Protein AF-A0A668TZB9-F1 (afdb_monomer)

Secondary structure (DSSP, 8-state):
-----------------SS-GGG----------------------------------PPPPPPP--------TTSTT-TTS-HHHHHHHHHHHHHHHHHHHHHHHHHHHHHHHHHHHHHHHHHHHHHHHHHHHHHHHHHIIIIIHHHHHHHHHHHHH-HHHHHHHHHHHHHHHHHHHH----TTS--TTT--HHHHHHHHHHHHHHHHHHHHHHHHHHHHHHT-

Sequence (224 aa):
MSHMKKKGPSGLITVHSPFPVRLLKSEECITDVKHTTESKKSRRSSSQQHERTGSTCRSVTPEKRNEVSYVPEWATKRDWLSYTSLRQLQAKVKAEKQQVKEILQSLQETENGFKELEFFLSQRDVTELRRRELLHKHWTEHVWFPIQQRVKAHVSSCPEAKRRHSLYNHYLHVCNSKGNVFLETYDPQEYDPLLLNIKMQQGINSTRQKLNGELKVIDLWVSL

Structure (mmCIF, N/CA/C/O backbone):
data_AF-A0A668TZB9-F1
#
_entry.id   AF-A0A668TZB9-F1
#
loop_
_atom_site.group_PDB
_atom_site.id
_atom_site.type_symbol
_atom_site.label_atom_id
_atom_site.label_alt_id
_atom_site.label_comp_id
_atom_site.label_asym_id
_atom_site.label_entity_id
_atom_site.label_seq_id
_atom_site.pdbx_PDB_ins_code
_atom_site.Cartn_x
_atom_site.Cartn_y
_atom_site.Cartn_z
_atom_site.occupancy
_atom_site.B_iso_or_equiv
_atom_site.auth_seq_id
_atom_site.auth_comp_id
_atom_site.auth_asym_id
_atom_site.auth_atom_id
_atom_site.pdbx_PDB_model_num
ATOM 1 N N . MET A 1 1 ? 37.184 -50.828 -12.307 1.00 36.31 1 MET A N 1
ATOM 2 C CA . MET A 1 1 ? 36.410 -49.850 -13.104 1.00 36.31 1 MET A CA 1
ATOM 3 C C . MET A 1 1 ? 35.430 -49.136 -12.181 1.00 36.31 1 MET A C 1
ATOM 5 O O . MET A 1 1 ? 34.443 -49.730 -11.771 1.00 36.31 1 MET A O 1
ATOM 9 N N . SER A 1 2 ? 35.768 -47.912 -11.769 1.00 41.75 2 SER A N 1
ATOM 10 C CA . SER A 1 2 ? 34.996 -47.105 -10.813 1.00 41.75 2 SER A CA 1
ATOM 11 C C . SER A 1 2 ? 34.034 -46.189 -11.572 1.00 41.75 2 SER A C 1
ATOM 13 O O . SER A 1 2 ? 34.456 -45.387 -12.403 1.00 41.75 2 SER A O 1
ATOM 15 N N . HIS A 1 3 ? 32.737 -46.346 -11.329 1.00 40.81 3 HIS A N 1
ATOM 16 C CA . HIS A 1 3 ? 31.670 -45.557 -11.937 1.00 40.81 3 HIS A CA 1
ATOM 17 C C . HIS A 1 3 ? 31.432 -44.293 -11.103 1.00 40.81 3 HIS A C 1
ATOM 19 O O . HIS A 1 3 ? 30.744 -44.313 -10.084 1.00 40.81 3 HIS A O 1
ATOM 25 N N . MET A 1 4 ? 31.996 -43.167 -11.544 1.00 45.34 4 MET A N 1
ATOM 26 C CA . MET A 1 4 ? 31.712 -41.864 -10.943 1.00 45.34 4 MET A CA 1
ATOM 27 C C . MET A 1 4 ? 30.366 -41.332 -11.444 1.00 45.34 4 MET A C 1
ATOM 29 O O . MET A 1 4 ? 30.221 -40.906 -12.590 1.00 45.34 4 MET A O 1
ATOM 33 N N . LYS A 1 5 ? 29.364 -41.353 -10.564 1.00 53.97 5 LYS A N 1
ATOM 34 C CA . LYS A 1 5 ? 28.032 -40.789 -10.799 1.00 53.97 5 LYS A CA 1
ATOM 35 C C . LYS A 1 5 ? 28.120 -39.258 -10.718 1.00 53.97 5 LYS A C 1
ATOM 37 O O . LYS A 1 5 ? 28.211 -38.697 -9.628 1.00 53.97 5 LYS A O 1
ATOM 42 N N . LYS A 1 6 ? 28.130 -38.578 -11.869 1.00 54.41 6 LYS A N 1
ATOM 43 C CA . LYS A 1 6 ? 28.114 -37.107 -11.947 1.00 54.41 6 LYS A CA 1
ATOM 44 C C . LYS A 1 6 ? 26.775 -36.586 -11.411 1.00 54.41 6 LYS A C 1
ATOM 46 O O . LYS A 1 6 ? 25.732 -36.853 -12.002 1.00 54.41 6 LYS A O 1
ATOM 51 N N . LYS A 1 7 ? 26.795 -35.860 -10.290 1.00 58.59 7 LYS A N 1
ATOM 52 C CA . LYS A 1 7 ? 25.641 -35.080 -9.821 1.00 58.59 7 LYS A CA 1
ATOM 53 C C . LYS A 1 7 ? 25.587 -33.783 -10.629 1.00 58.59 7 LYS A C 1
ATOM 55 O O . LYS A 1 7 ? 26.571 -33.049 -10.663 1.00 58.59 7 LYS A O 1
ATOM 60 N N . GLY A 1 8 ? 24.469 -33.541 -11.312 1.00 60.91 8 GLY A N 1
ATOM 61 C CA . GLY A 1 8 ? 24.209 -32.272 -11.992 1.00 60.91 8 GLY A CA 1
ATOM 62 C C . GLY A 1 8 ? 24.071 -31.116 -10.991 1.00 60.91 8 GLY A C 1
ATOM 63 O O . GLY A 1 8 ? 23.812 -31.366 -9.809 1.00 60.91 8 GLY A O 1
ATOM 64 N N . PRO A 1 9 ? 24.246 -29.859 -11.430 1.00 53.56 9 PRO A N 1
ATOM 65 C CA . PRO A 1 9 ? 24.095 -28.704 -10.560 1.00 53.56 9 PRO A CA 1
ATOM 66 C C . PRO A 1 9 ? 22.619 -28.549 -10.176 1.00 53.56 9 PRO A C 1
ATOM 68 O O . PRO A 1 9 ? 21.787 -28.157 -10.991 1.00 53.56 9 PRO A O 1
ATOM 71 N N . SER A 1 10 ? 22.278 -28.871 -8.928 1.00 57.81 10 SER A N 1
ATOM 72 C CA . SER A 1 10 ? 20.987 -28.503 -8.352 1.00 57.81 10 SER A CA 1
ATOM 73 C C . SER A 1 10 ? 20.993 -26.995 -8.108 1.00 57.81 10 SER A C 1
ATOM 75 O O . SER A 1 10 ? 21.564 -26.525 -7.123 1.00 57.81 10 SER A O 1
ATOM 77 N N . GLY A 1 11 ? 20.409 -26.232 -9.031 1.00 50.91 11 GLY A N 1
ATOM 78 C CA . GLY A 1 11 ? 20.191 -24.798 -8.869 1.00 50.91 11 GLY A CA 1
ATOM 79 C C . GLY A 1 11 ? 19.178 -24.543 -7.757 1.00 50.91 11 GLY A C 1
ATOM 80 O O . GLY A 1 11 ? 17.978 -24.512 -8.008 1.00 50.91 11 GLY A O 1
ATOM 81 N N . LEU A 1 12 ? 19.659 -24.400 -6.523 1.00 57.06 12 LEU A N 1
ATOM 82 C CA . LEU A 1 12 ? 18.848 -23.974 -5.391 1.00 57.06 12 LEU A CA 1
ATOM 83 C C . LEU A 1 12 ? 18.947 -22.447 -5.294 1.00 57.06 12 LEU A C 1
ATOM 85 O O . LEU A 1 12 ? 20.000 -21.909 -4.960 1.00 57.06 12 LEU A O 1
ATOM 89 N N . ILE A 1 13 ? 17.864 -21.747 -5.629 1.00 60.00 13 ILE A N 1
ATOM 90 C CA . ILE A 1 13 ? 17.772 -20.295 -5.455 1.00 60.00 13 ILE A CA 1
ATOM 91 C C . ILE A 1 13 ? 17.315 -20.037 -4.021 1.00 60.00 13 ILE A C 1
ATOM 93 O O . ILE A 1 13 ? 16.160 -20.281 -3.674 1.00 60.00 13 ILE A O 1
ATOM 97 N N . THR A 1 14 ? 18.222 -19.556 -3.177 1.00 62.06 14 THR A N 1
ATOM 98 C CA . THR A 1 14 ? 17.910 -19.181 -1.795 1.00 62.06 14 THR A CA 1
ATOM 99 C C . THR A 1 14 ? 17.487 -17.715 -1.755 1.00 62.06 14 THR A C 1
ATOM 101 O O . THR A 1 14 ? 18.301 -16.819 -1.968 1.00 62.06 14 THR A O 1
ATOM 104 N N . VAL A 1 15 ? 16.208 -17.454 -1.479 1.00 64.88 15 VAL A N 1
ATOM 105 C CA . VAL A 1 15 ? 15.708 -16.100 -1.206 1.00 64.88 15 VAL A CA 1
ATOM 106 C C . VAL A 1 15 ? 15.941 -15.802 0.272 1.00 64.88 15 VAL A C 1
ATOM 108 O O . VAL A 1 15 ? 15.396 -16.486 1.140 1.00 64.88 15 VAL A O 1
ATOM 111 N N . HIS A 1 16 ? 16.752 -14.789 0.574 1.00 47.59 16 HIS A N 1
ATOM 112 C CA . HIS A 1 16 ? 16.898 -14.290 1.940 1.00 47.59 16 HIS A CA 1
ATOM 113 C C . HIS A 1 16 ? 15.594 -13.606 2.370 1.00 47.59 16 HIS A C 1
ATOM 115 O O . HIS A 1 16 ? 15.346 -12.448 2.043 1.00 47.59 16 HIS A O 1
ATOM 121 N N . SER A 1 17 ? 14.750 -14.338 3.097 1.00 66.56 17 SER A N 1
ATOM 122 C CA . SER A 1 17 ? 13.629 -13.763 3.840 1.00 66.56 17 SER A CA 1
ATOM 123 C C . SER A 1 17 ? 14.098 -13.430 5.262 1.00 66.56 17 SER A C 1
ATOM 125 O O . SER A 1 17 ? 14.636 -14.317 5.929 1.00 66.56 17 SER A O 1
ATOM 127 N N . PRO A 1 18 ? 13.900 -12.197 5.764 1.00 64.12 18 PRO A N 1
ATOM 128 C CA . PRO A 1 18 ? 14.266 -11.825 7.132 1.00 64.12 18 PRO A CA 1
ATOM 129 C C . PRO A 1 18 ? 13.352 -12.448 8.205 1.00 64.12 18 PRO A C 1
ATOM 131 O O . PRO A 1 18 ? 13.569 -12.212 9.390 1.00 64.12 18 PRO A O 1
ATOM 134 N N . PHE A 1 19 ? 12.354 -13.255 7.820 1.00 51.59 19 PHE A N 1
ATOM 135 C CA . PHE A 1 19 ? 11.425 -13.905 8.745 1.00 51.59 19 PHE A CA 1
ATOM 136 C C . PHE A 1 19 ? 11.498 -15.438 8.658 1.00 51.59 19 PHE A C 1
ATOM 138 O O . PHE A 1 19 ? 11.397 -15.999 7.561 1.00 51.59 19 PHE A O 1
ATOM 145 N N . PRO A 1 20 ? 11.629 -16.152 9.793 1.00 58.47 20 PRO A N 1
ATOM 146 C CA . PRO A 1 20 ? 11.610 -17.608 9.803 1.00 58.47 20 PRO A CA 1
ATOM 147 C C . PRO A 1 20 ? 10.214 -18.135 9.429 1.00 58.47 20 PRO A C 1
ATOM 149 O O . PRO A 1 20 ? 9.259 -18.020 10.192 1.00 58.47 20 PRO A O 1
ATOM 152 N N . VAL A 1 21 ? 10.125 -18.798 8.270 1.00 56.94 21 VAL A N 1
ATOM 153 C CA . VAL A 1 21 ? 8.907 -19.414 7.683 1.00 56.94 21 VAL A CA 1
ATOM 154 C C . VAL A 1 21 ? 8.232 -20.441 8.614 1.00 56.94 21 VAL A C 1
ATOM 156 O O . VAL A 1 21 ? 7.076 -20.800 8.428 1.00 56.94 21 VAL A O 1
ATOM 159 N N . ARG A 1 22 ? 8.913 -20.874 9.683 1.00 54.50 22 ARG A N 1
ATOM 160 C CA . ARG A 1 22 ? 8.395 -21.821 10.687 1.00 54.50 22 ARG A CA 1
ATOM 161 C C . ARG A 1 22 ? 7.247 -21.266 11.541 1.00 54.50 22 ARG A C 1
ATOM 163 O O . ARG A 1 22 ? 6.610 -22.044 12.243 1.00 54.50 22 ARG A O 1
ATOM 170 N N . LEU A 1 23 ? 6.998 -19.955 11.491 1.00 50.81 23 LEU A N 1
ATOM 171 C CA . LEU A 1 23 ? 5.884 -19.302 12.188 1.00 50.81 23 LEU A CA 1
ATOM 172 C C . LEU A 1 23 ? 4.593 -19.248 11.356 1.00 50.81 23 LEU A C 1
ATOM 174 O O . LEU A 1 23 ? 3.541 -18.923 11.893 1.00 50.81 23 LEU A O 1
ATOM 178 N N . LEU A 1 24 ? 4.646 -19.612 10.072 1.00 52.00 24 LEU A N 1
ATOM 179 C CA . LEU A 1 24 ? 3.471 -19.745 9.212 1.00 52.00 24 LEU A CA 1
ATOM 180 C C . LEU A 1 24 ? 2.969 -21.194 9.249 1.00 52.00 24 LEU A C 1
ATOM 182 O O . LEU A 1 24 ? 3.005 -21.907 8.250 1.00 52.00 24 LEU A O 1
ATOM 186 N N . LYS A 1 25 ? 2.539 -21.657 10.424 1.00 42.91 25 LYS A N 1
ATOM 187 C CA . LYS A 1 25 ? 1.634 -22.807 10.494 1.00 42.91 25 LYS A CA 1
ATOM 188 C C . LYS A 1 25 ? 0.217 -22.258 10.402 1.00 42.91 25 LYS A C 1
ATOM 190 O O . LYS A 1 25 ? -0.291 -21.705 11.369 1.00 42.91 25 LYS A O 1
ATOM 195 N N . SER A 1 26 ? -0.382 -22.360 9.223 1.00 48.59 26 SER A N 1
ATOM 196 C CA . SER A 1 26 ? -1.820 -22.187 9.047 1.00 48.59 26 SER A CA 1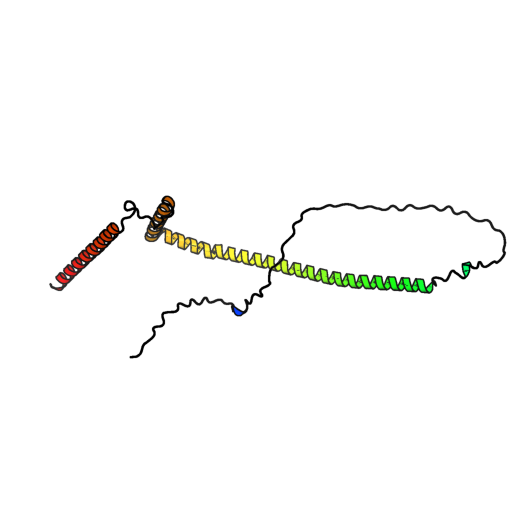
ATOM 197 C C . SER A 1 26 ? -2.536 -23.376 9.681 1.00 48.59 26 SER A C 1
ATOM 199 O O . SER A 1 26 ? -2.332 -24.516 9.265 1.00 48.59 26 SER A O 1
ATOM 201 N N . GLU A 1 27 ? -3.354 -23.100 10.688 1.00 39.62 27 GLU A N 1
ATOM 202 C CA . GLU A 1 27 ? -4.419 -23.988 11.139 1.00 39.62 27 GLU A CA 1
ATOM 203 C C . GLU A 1 27 ? -5.490 -24.017 10.039 1.00 39.62 27 GLU A C 1
ATOM 205 O O . GLU A 1 27 ? -6.077 -22.991 9.692 1.00 39.62 27 GLU A O 1
ATOM 210 N N . GLU A 1 28 ? -5.682 -25.185 9.427 1.00 42.31 28 GLU A N 1
ATOM 211 C CA . GLU A 1 28 ? -6.814 -25.461 8.547 1.00 42.31 28 GLU A CA 1
ATOM 212 C C . GLU A 1 28 ? -8.102 -25.398 9.375 1.00 42.31 28 GLU A C 1
ATOM 214 O O . GLU A 1 28 ? -8.358 -26.269 10.203 1.00 42.31 28 GLU A O 1
ATOM 219 N N . CYS A 1 29 ? -8.929 -24.377 9.143 1.00 32.16 29 CYS A N 1
ATOM 220 C CA . CYS A 1 29 ? -10.325 -24.406 9.560 1.00 32.16 29 CYS A CA 1
ATOM 221 C C . CYS A 1 29 ? -11.188 -24.746 8.344 1.00 32.16 29 CYS A C 1
ATOM 223 O O . CYS A 1 29 ? -11.228 -24.014 7.354 1.00 32.16 29 CYS A O 1
ATOM 225 N N . ILE A 1 30 ? -11.839 -25.900 8.442 1.00 36.09 30 ILE A N 1
ATOM 226 C CA . ILE A 1 30 ? -12.797 -26.460 7.496 1.00 36.09 30 ILE A CA 1
ATOM 227 C C . ILE A 1 30 ? -13.951 -25.469 7.284 1.00 36.09 30 ILE A C 1
ATOM 229 O O . ILE A 1 30 ? -14.620 -25.072 8.236 1.00 36.09 30 ILE A O 1
ATOM 233 N N . THR A 1 31 ? -14.218 -25.095 6.032 1.00 41.91 31 THR A N 1
ATOM 234 C CA . THR A 1 31 ? -15.473 -24.442 5.647 1.00 41.91 31 THR A CA 1
ATOM 235 C C . THR A 1 31 ? -16.508 -25.492 5.285 1.00 41.91 31 THR A C 1
ATOM 237 O O . THR A 1 31 ? -16.316 -26.209 4.308 1.00 41.91 31 THR A O 1
ATOM 240 N N . ASP A 1 32 ? -17.635 -25.501 5.988 1.00 35.03 32 ASP A N 1
ATOM 241 C CA . ASP A 1 32 ? -18.904 -25.879 5.379 1.00 35.03 32 ASP A CA 1
ATOM 242 C C . ASP A 1 32 ? -20.079 -25.233 6.117 1.00 35.03 32 ASP A C 1
ATOM 244 O O . ASP A 1 32 ? -20.171 -25.294 7.340 1.00 35.03 32 ASP A O 1
ATOM 248 N N . VAL A 1 33 ? -20.946 -24.594 5.328 1.00 35.66 33 VAL A N 1
ATOM 249 C CA . VAL A 1 33 ? -22.417 -24.519 5.421 1.00 35.66 33 VAL A CA 1
ATOM 250 C C . VAL A 1 33 ? -22.899 -23.225 4.754 1.00 35.66 33 VAL A C 1
ATOM 252 O O . VAL A 1 33 ? -22.604 -22.102 5.161 1.00 35.66 33 VAL A O 1
ATOM 255 N N . LYS A 1 34 ? -23.654 -23.430 3.672 1.00 38.62 34 LYS A N 1
ATOM 256 C CA . LYS A 1 34 ? -24.375 -22.433 2.879 1.00 38.62 34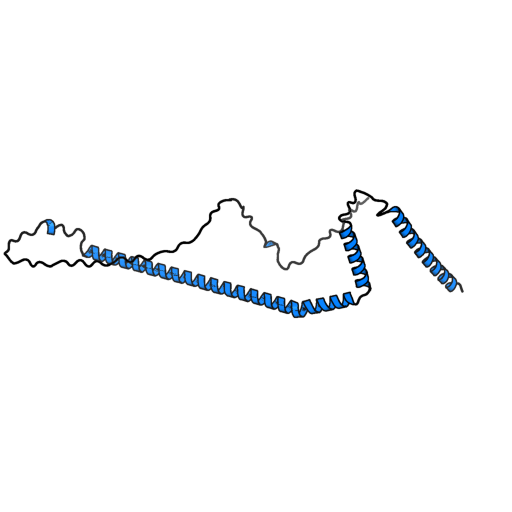 LYS A CA 1
ATOM 257 C C . LYS A 1 34 ? -25.760 -22.113 3.466 1.00 38.62 34 LYS A C 1
ATOM 259 O O . LYS A 1 34 ? -26.370 -22.955 4.116 1.00 38.62 34 LYS A O 1
ATOM 264 N N . HIS A 1 35 ? -26.287 -20.987 2.962 1.00 28.72 35 HIS A N 1
ATOM 265 C CA . HIS A 1 35 ? -27.688 -20.523 2.908 1.00 28.72 35 HIS A CA 1
ATOM 266 C C . HIS A 1 35 ? -28.164 -19.819 4.196 1.00 28.72 35 HIS A C 1
ATOM 268 O O . HIS A 1 35 ? -27.897 -20.287 5.287 1.00 28.72 35 HIS A O 1
ATOM 274 N N . THR A 1 36 ? -28.811 -18.650 4.174 1.00 32.31 36 THR A N 1
ATOM 275 C CA . THR A 1 36 ? -29.830 -18.132 3.247 1.00 32.31 36 THR A CA 1
ATOM 276 C C . THR A 1 36 ? -29.856 -16.597 3.199 1.00 32.31 36 THR A C 1
ATOM 278 O O . THR A 1 36 ? -29.597 -15.901 4.174 1.00 32.31 36 THR A O 1
ATOM 281 N N . THR A 1 37 ? -30.252 -16.097 2.034 1.00 35.22 37 THR A N 1
ATOM 282 C CA . THR A 1 37 ? -30.806 -14.770 1.742 1.00 35.22 37 THR A CA 1
ATOM 283 C C . THR A 1 37 ? -31.956 -14.364 2.670 1.00 35.22 37 THR A C 1
ATOM 285 O O . THR A 1 37 ? -32.847 -15.180 2.864 1.00 35.22 37 THR A O 1
ATOM 288 N N . GLU A 1 38 ? -32.021 -13.094 3.094 1.00 30.06 38 GLU A N 1
ATOM 289 C CA . GLU A 1 38 ? -33.226 -12.253 2.953 1.00 30.06 38 GLU A CA 1
ATOM 290 C C . GLU A 1 38 ? -32.975 -10.769 3.288 1.00 30.06 38 GLU A C 1
ATOM 292 O O . GLU A 1 38 ? -32.050 -10.395 4.001 1.00 30.06 38 GLU A O 1
ATOM 297 N N . SER A 1 39 ? -33.783 -9.915 2.660 1.00 33.06 39 SER A N 1
ATOM 298 C CA . SER A 1 39 ? -33.677 -8.454 2.596 1.00 33.06 39 SER A CA 1
ATOM 299 C C . SER A 1 39 ? -34.667 -7.733 3.526 1.00 33.06 39 SER A C 1
ATOM 301 O O . SER A 1 39 ? -35.682 -8.307 3.901 1.00 33.06 39 SER A O 1
ATOM 303 N N . LYS A 1 40 ? -34.466 -6.402 3.643 1.00 32.44 40 LYS A N 1
ATOM 304 C CA . LYS A 1 40 ? -35.415 -5.306 4.003 1.00 32.44 40 LYS A CA 1
ATOM 305 C C . LYS A 1 40 ? -35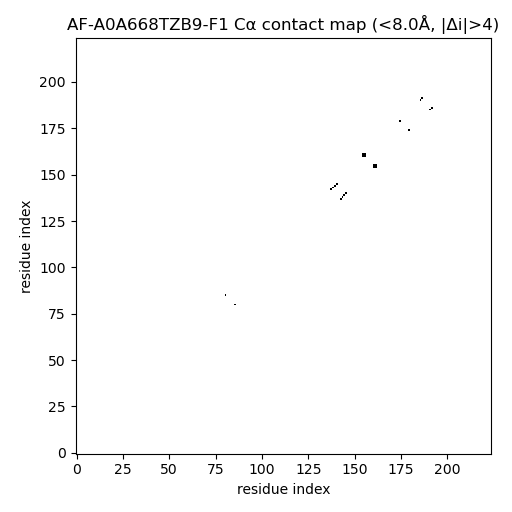.441 -4.952 5.501 1.00 32.44 40 LYS A C 1
ATOM 307 O O . LYS A 1 40 ? -35.600 -5.816 6.340 1.00 32.44 40 LYS A O 1
ATOM 312 N N . LYS A 1 41 ? -35.155 -3.717 5.939 1.00 31.67 41 LYS A N 1
ATOM 313 C CA . LYS A 1 41 ? -35.655 -2.344 5.653 1.00 31.67 41 LYS A CA 1
ATOM 314 C C . LYS A 1 41 ? -36.472 -1.853 6.859 1.00 31.67 41 LYS A C 1
ATOM 316 O O . LYS A 1 41 ? -37.584 -2.303 7.078 1.00 31.67 41 LYS A O 1
ATOM 321 N N . SER A 1 42 ? -35.880 -0.891 7.570 1.00 35.66 42 SER A N 1
ATOM 322 C CA . SER A 1 42 ? -36.471 0.264 8.270 1.00 35.66 42 SER A CA 1
ATOM 323 C C . SER A 1 42 ? -37.991 0.298 8.492 1.00 35.66 42 SER A C 1
ATOM 325 O O . SER A 1 42 ? -38.751 0.328 7.522 1.00 35.66 42 SER A O 1
ATOM 327 N N . ARG A 1 43 ? -38.402 0.557 9.746 1.00 31.39 43 ARG A N 1
ATOM 328 C CA . ARG A 1 43 ? -39.334 1.658 10.048 1.00 31.39 43 ARG A CA 1
ATOM 329 C C . ARG A 1 43 ? -39.320 2.096 11.519 1.00 31.39 43 ARG A C 1
ATOM 331 O O . ARG A 1 43 ? -39.366 1.292 12.438 1.00 31.39 43 ARG A O 1
ATOM 338 N N . ARG A 1 44 ? -39.271 3.424 11.655 1.00 35.50 44 ARG A N 1
ATOM 339 C CA . ARG A 1 44 ? -39.604 4.292 12.796 1.00 35.50 44 ARG A CA 1
ATOM 340 C C . ARG A 1 44 ? -41.044 4.092 13.293 1.00 35.50 44 ARG A C 1
ATOM 342 O O . ARG A 1 44 ? -41.860 3.554 12.545 1.00 35.50 44 ARG A O 1
ATOM 349 N N . SER A 1 45 ? -41.306 4.728 14.448 1.00 34.25 45 SER A N 1
ATOM 350 C CA . SER A 1 45 ? -42.595 5.154 15.053 1.00 34.25 45 SER A CA 1
ATOM 351 C C . SER A 1 45 ? -42.884 4.391 16.352 1.00 34.25 45 SER A C 1
ATOM 353 O O . SER A 1 45 ? -42.603 3.209 16.427 1.00 34.25 45 SER A O 1
ATOM 355 N N . SER A 1 46 ? -43.443 4.951 17.422 1.00 31.97 46 SER A N 1
ATOM 356 C CA . SER A 1 46 ? -43.977 6.283 17.718 1.00 31.97 46 SER A CA 1
ATOM 357 C C . SER A 1 46 ? -44.130 6.368 19.238 1.00 31.97 46 SER A C 1
ATOM 359 O O . SER A 1 46 ? -44.434 5.371 19.889 1.00 31.97 46 SER A O 1
ATOM 361 N N . SER A 1 47 ? -43.978 7.570 19.786 1.00 40.59 47 SER A N 1
ATOM 362 C CA . SER A 1 47 ? -44.447 7.929 21.121 1.00 40.59 47 SER A CA 1
ATOM 363 C C . SER A 1 47 ? -45.946 7.669 21.262 1.00 40.59 47 SER A C 1
ATOM 365 O O . SER A 1 47 ? -46.707 8.050 20.368 1.00 40.59 47 SER A O 1
ATOM 367 N N . GLN A 1 48 ? -46.375 7.142 22.406 1.00 38.28 48 GLN A N 1
ATOM 368 C CA . GLN A 1 48 ? -47.715 7.393 22.927 1.00 38.28 48 GLN A CA 1
ATOM 369 C C . GLN A 1 48 ? -47.619 7.715 24.417 1.00 38.28 48 GLN A C 1
ATOM 371 O O . GLN A 1 48 ? -47.133 6.930 25.229 1.00 38.28 48 GLN A O 1
ATOM 376 N N . GLN A 1 49 ? -48.028 8.943 24.722 1.00 36.78 49 GLN A N 1
ATOM 377 C CA . GLN A 1 49 ? -48.342 9.422 26.055 1.00 36.78 49 GLN A CA 1
ATOM 378 C C . GLN A 1 49 ? -49.615 8.719 26.532 1.00 36.78 49 GLN A C 1
ATOM 380 O O . GLN A 1 49 ? -50.537 8.540 25.741 1.00 36.78 49 GLN A O 1
ATOM 385 N N . HIS A 1 50 ? -49.681 8.362 27.814 1.00 30.83 50 HIS A N 1
ATOM 386 C CA . HIS A 1 50 ? -50.945 8.021 28.457 1.00 30.83 50 HIS A CA 1
ATOM 387 C C . HIS A 1 50 ? -51.265 9.056 29.530 1.00 30.83 50 HIS A C 1
ATOM 389 O O . HIS A 1 50 ? -50.465 9.349 30.422 1.00 30.83 50 HIS A O 1
ATOM 395 N N . GLU A 1 51 ? -52.441 9.638 29.350 1.00 35.66 51 GLU A N 1
ATOM 396 C CA . GLU A 1 51 ? -53.023 10.736 30.096 1.00 35.66 51 GLU A CA 1
ATOM 397 C C . GLU A 1 51 ? -53.362 10.348 31.540 1.00 35.66 51 GLU A C 1
ATOM 399 O O . GLU A 1 51 ? -53.766 9.2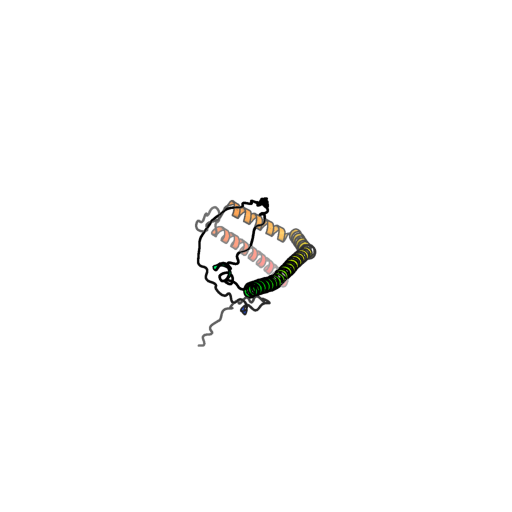24 31.842 1.00 35.66 51 GLU A O 1
ATOM 404 N N . ARG A 1 52 ? -53.220 11.320 32.447 1.00 39.34 52 ARG A N 1
ATOM 405 C CA . ARG A 1 52 ? -53.735 11.249 33.815 1.00 39.34 52 ARG A CA 1
ATOM 406 C C . ARG A 1 52 ? -55.194 11.696 33.815 1.00 39.34 52 ARG A C 1
ATOM 408 O O . ARG A 1 52 ? -55.464 12.891 33.769 1.00 39.34 52 ARG A O 1
ATOM 415 N N . THR A 1 53 ? -56.125 10.764 33.965 1.00 36.84 53 THR A N 1
ATOM 416 C CA . THR A 1 53 ? -57.495 11.081 34.386 1.00 36.84 53 THR A CA 1
ATOM 417 C C . THR A 1 53 ? -57.553 11.173 35.908 1.00 36.84 53 THR A C 1
ATOM 419 O O . THR A 1 53 ? -57.463 10.167 36.612 1.00 36.84 53 THR A O 1
ATOM 422 N N . GLY A 1 54 ? -57.682 12.398 36.420 1.00 40.00 54 GLY A N 1
ATOM 423 C CA . GLY A 1 54 ? -58.047 12.662 37.808 1.00 40.00 54 GLY A CA 1
ATOM 424 C C . GLY A 1 54 ? -59.526 12.352 38.023 1.00 40.00 54 GLY A C 1
ATOM 425 O O . GLY A 1 54 ? -60.386 12.991 37.425 1.00 40.00 54 GLY A O 1
ATOM 426 N N . SER A 1 55 ? -59.819 11.367 38.871 1.00 42.62 55 SER A N 1
ATOM 427 C CA . SER A 1 55 ? -61.178 11.072 39.325 1.00 42.62 55 SER A CA 1
ATOM 428 C C . SER A 1 55 ? -61.437 11.792 40.645 1.00 42.62 55 SER A C 1
ATOM 430 O O . SER A 1 55 ? -60.897 11.421 41.687 1.00 42.62 55 SER A O 1
ATOM 432 N N . THR A 1 56 ? -62.273 12.824 40.588 1.00 41.06 56 THR A N 1
ATOM 433 C CA . THR A 1 56 ? -62.840 13.524 41.743 1.00 41.06 56 THR A CA 1
ATOM 434 C C . THR A 1 56 ? -63.808 12.599 42.477 1.00 41.06 56 THR A C 1
ATOM 436 O O . THR A 1 56 ? -64.893 12.314 41.976 1.00 41.06 56 THR A O 1
ATOM 439 N N . CYS A 1 57 ? -63.452 12.161 43.685 1.00 32.69 57 CYS A N 1
ATOM 440 C CA . CYS A 1 57 ? -64.389 11.486 44.579 1.00 32.69 57 CYS A CA 1
ATOM 441 C C . CYS A 1 57 ? -64.932 12.490 45.599 1.00 32.69 57 CYS A C 1
ATOM 443 O O . CYS A 1 57 ? -64.218 12.988 46.466 1.00 32.69 57 CYS A O 1
ATOM 445 N N . ARG A 1 58 ? -66.222 12.788 45.448 1.00 36.22 58 ARG A N 1
ATOM 446 C CA . ARG A 1 58 ? -67.059 13.601 46.331 1.00 36.22 58 ARG A CA 1
ATOM 447 C C . ARG A 1 58 ? -67.091 12.984 47.735 1.00 36.22 58 ARG A C 1
ATOM 449 O O . ARG A 1 58 ? -67.552 11.858 47.898 1.00 36.22 58 ARG A O 1
ATOM 456 N N . SER A 1 59 ? -66.619 13.713 48.742 1.00 35.16 59 SER A N 1
ATOM 457 C CA . SER A 1 59 ? -66.760 13.337 50.149 1.00 35.16 59 SER A CA 1
ATOM 458 C C . SER A 1 59 ? -68.188 13.616 50.625 1.00 35.16 59 SER A C 1
ATOM 460 O O . SER A 1 59 ? -68.677 14.741 50.552 1.00 35.16 59 SER A O 1
ATOM 462 N N . VAL A 1 60 ? -68.865 12.575 51.107 1.00 43.28 60 VAL A N 1
ATOM 463 C CA . VAL A 1 60 ? -70.120 12.679 51.860 1.00 43.28 60 VAL A CA 1
ATOM 464 C C . VAL A 1 60 ? -69.767 12.468 53.328 1.00 43.28 60 VAL A C 1
ATOM 466 O O . VAL A 1 60 ? -69.242 11.421 53.700 1.00 43.28 60 VAL A O 1
ATOM 469 N N . THR A 1 61 ? -70.001 13.482 54.155 1.00 50.84 61 THR A N 1
ATOM 470 C CA . THR A 1 61 ? -69.896 13.399 55.617 1.00 50.84 61 THR A CA 1
ATOM 471 C C . THR A 1 61 ? -71.018 12.528 56.181 1.00 50.84 61 THR A C 1
ATOM 473 O O . THR A 1 61 ? -72.176 12.807 55.866 1.00 50.84 61 THR A O 1
ATOM 476 N N . PRO A 1 62 ? -70.735 11.535 57.044 1.00 43.56 62 PRO A N 1
ATOM 477 C CA . PRO A 1 62 ? -71.769 10.857 57.799 1.00 43.56 62 PRO A CA 1
ATOM 478 C C . PRO A 1 62 ? -71.997 11.553 59.144 1.00 43.56 62 PRO A C 1
ATOM 480 O O . PRO A 1 62 ? -71.078 11.824 59.918 1.00 43.56 62 PRO A O 1
ATOM 483 N N . GLU A 1 63 ? -73.267 11.849 59.376 1.00 39.16 63 GLU A N 1
ATOM 484 C CA . GLU A 1 63 ? -73.851 12.387 60.594 1.00 39.16 63 GLU A CA 1
ATOM 485 C C . GLU A 1 63 ? -73.784 11.360 61.742 1.00 39.16 63 GLU A C 1
ATOM 487 O O . GLU A 1 63 ? -73.936 10.155 61.543 1.00 39.16 63 GLU A O 1
ATOM 492 N N . LYS A 1 64 ? -73.520 11.852 62.959 1.0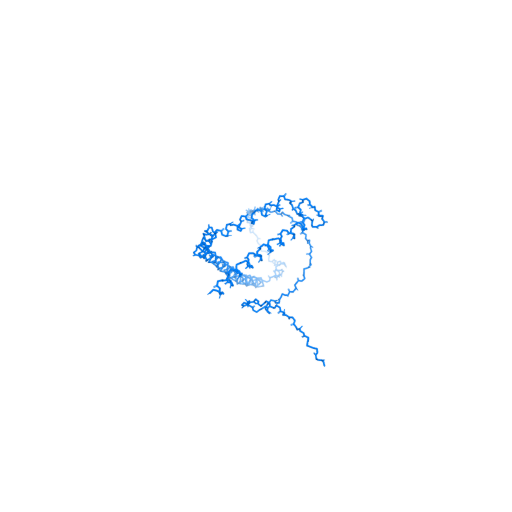0 45.12 64 LYS A N 1
ATOM 493 C CA . LYS A 1 64 ? -73.409 11.083 64.210 1.00 45.12 64 LYS A CA 1
ATOM 494 C C . LYS A 1 64 ? -74.689 10.301 64.529 1.00 45.12 64 LYS A C 1
ATOM 496 O O . LYS A 1 64 ? -75.753 10.911 64.572 1.00 45.12 64 LYS A O 1
ATOM 501 N N . ARG A 1 65 ? -74.544 9.045 64.982 1.00 42.69 65 ARG A N 1
ATOM 502 C CA . ARG A 1 65 ? -75.292 8.476 66.129 1.00 42.69 65 ARG A CA 1
ATOM 503 C C . ARG A 1 65 ? -74.679 7.157 66.646 1.00 42.69 65 ARG A C 1
ATOM 505 O O . ARG A 1 65 ? -74.558 6.197 65.903 1.00 42.69 65 ARG A O 1
ATOM 512 N N . ASN A 1 66 ? -74.333 7.209 67.934 1.00 40.75 66 ASN A N 1
ATOM 513 C CA . ASN A 1 66 ? -74.317 6.229 69.033 1.00 40.75 66 ASN A CA 1
ATOM 514 C C . ASN A 1 66 ? -73.727 4.806 68.894 1.00 40.75 66 ASN A C 1
ATOM 516 O O . ASN A 1 66 ? -74.062 4.025 68.013 1.00 40.75 66 ASN A O 1
ATOM 520 N N . GLU A 1 67 ? -72.901 4.501 69.903 1.00 48.78 67 GLU A N 1
ATOM 521 C CA . GLU A 1 67 ? -72.262 3.239 70.291 1.00 48.78 67 GLU A CA 1
ATOM 522 C C . GLU A 1 67 ? -73.163 1.997 70.265 1.00 48.78 67 GLU A C 1
ATOM 524 O O . GLU A 1 67 ? -74.186 1.966 70.941 1.00 48.78 67 GLU A O 1
ATOM 529 N N . VAL A 1 68 ? -72.663 0.926 69.636 1.00 41.88 68 VAL A N 1
ATOM 530 C CA . VAL A 1 68 ? -72.505 -0.403 70.256 1.00 41.88 68 VAL A CA 1
ATOM 531 C C . VAL A 1 68 ? -71.208 -1.011 69.706 1.00 41.88 68 VAL A C 1
ATOM 533 O O . VAL A 1 68 ? -71.009 -1.099 68.495 1.00 41.88 68 VAL A O 1
ATOM 536 N N . SER A 1 69 ? -70.308 -1.409 70.606 1.00 55.53 69 SER A N 1
ATOM 537 C CA . SER A 1 69 ? -69.047 -2.088 70.296 1.00 55.53 69 SER A CA 1
ATOM 538 C C . SER A 1 69 ? -69.311 -3.529 69.851 1.00 55.53 69 SER A C 1
ATOM 540 O O . SER A 1 69 ? -69.453 -4.429 70.674 1.00 55.53 69 SER A O 1
ATOM 542 N N . TYR A 1 70 ? -69.367 -3.753 68.541 1.00 53.75 70 TYR A N 1
ATOM 543 C CA . TYR A 1 70 ? -69.071 -5.054 67.949 1.00 53.75 70 TYR A CA 1
ATOM 544 C C . TYR A 1 70 ? -67.771 -4.905 67.170 1.00 53.75 70 TYR A C 1
ATOM 546 O O . TYR A 1 70 ? -67.747 -4.281 66.110 1.00 53.75 70 TYR A O 1
ATOM 554 N N . VAL A 1 71 ? -66.679 -5.453 67.712 1.00 55.38 71 VAL A N 1
ATOM 555 C CA . VAL A 1 71 ? -65.428 -5.629 66.967 1.00 55.38 71 VAL A CA 1
ATOM 556 C C . VAL A 1 71 ? -65.720 -6.646 65.868 1.00 55.38 71 VAL A C 1
ATOM 558 O O . VAL A 1 71 ? -66.007 -7.802 66.180 1.00 55.38 71 VAL A O 1
ATOM 561 N N . PRO A 1 72 ? -65.694 -6.261 64.587 1.00 55.12 72 PRO A N 1
ATOM 562 C CA . PRO A 1 72 ? -66.053 -7.203 63.546 1.00 55.12 72 PRO A CA 1
ATOM 563 C C . PRO A 1 72 ? -64.961 -8.270 63.384 1.00 55.12 72 PRO A C 1
ATOM 565 O O . PRO A 1 72 ? -63.783 -7.929 63.302 1.00 55.12 72 PRO A O 1
ATOM 568 N N . GLU A 1 73 ? -65.330 -9.545 63.248 1.00 52.72 73 GLU A N 1
ATOM 569 C CA . GLU A 1 73 ? -64.412 -10.684 63.019 1.00 52.72 73 GLU A CA 1
ATOM 570 C C . GLU A 1 73 ? -63.517 -10.554 61.772 1.00 52.72 73 GLU A C 1
ATOM 572 O O . GLU A 1 73 ? -62.547 -11.290 61.599 1.00 52.72 73 GLU A O 1
ATOM 577 N N . TRP A 1 74 ? -63.797 -9.607 60.876 1.00 51.22 74 TRP A N 1
ATOM 578 C CA . TRP A 1 74 ? -62.890 -9.288 59.774 1.00 51.22 74 TRP A CA 1
ATOM 579 C C . TRP A 1 74 ? -61.665 -8.471 60.229 1.00 51.22 74 TRP A C 1
ATOM 581 O O . TRP A 1 74 ? -60.680 -8.387 59.496 1.00 51.22 74 TRP A O 1
ATOM 591 N N . ALA A 1 75 ? -61.684 -7.900 61.440 1.00 49.66 75 ALA A N 1
ATOM 592 C CA . ALA A 1 75 ? -60.560 -7.179 62.031 1.00 49.66 75 ALA A CA 1
ATOM 593 C C . ALA A 1 75 ? -59.420 -8.111 62.471 1.00 49.66 75 ALA A C 1
ATOM 595 O O . ALA A 1 75 ? -58.263 -7.724 62.355 1.00 49.66 75 ALA A O 1
ATOM 596 N N . THR A 1 76 ? -59.717 -9.347 62.882 1.00 53.88 76 THR A N 1
ATOM 597 C CA . THR A 1 76 ? -58.708 -10.365 63.233 1.00 53.88 76 THR A CA 1
ATOM 598 C C . THR A 1 76 ? -58.106 -11.064 62.011 1.00 53.88 76 THR A C 1
ATOM 600 O O . THR A 1 76 ? -57.057 -11.690 62.113 1.00 53.88 76 THR A O 1
ATOM 603 N N . LYS A 1 77 ? -58.707 -10.912 60.823 1.00 56.72 77 LYS A N 1
ATOM 604 C CA . LYS A 1 77 ? -58.175 -11.418 59.544 1.00 56.72 77 LYS A CA 1
ATOM 605 C C . LYS A 1 77 ? -57.327 -10.391 58.782 1.00 56.72 77 LYS A C 1
ATOM 607 O O . LYS A 1 77 ? -57.059 -10.599 57.607 1.00 56.72 77 LYS A O 1
ATOM 612 N N . ARG A 1 78 ? -56.911 -9.277 59.390 1.00 54.59 78 ARG A N 1
ATOM 613 C CA . ARG A 1 78 ? -56.127 -8.229 58.700 1.00 54.59 78 ARG A CA 1
ATOM 614 C C . ARG A 1 78 ? -54.615 -8.439 58.693 1.00 54.59 78 ARG A C 1
ATOM 616 O O . ARG A 1 78 ? -53.930 -7.756 57.938 1.00 54.59 78 ARG A O 1
ATOM 623 N N . ASP A 1 79 ? -54.105 -9.417 59.430 1.00 57.84 79 ASP A N 1
ATOM 624 C CA . ASP A 1 79 ? -52.659 -9.623 59.574 1.00 57.84 79 ASP A CA 1
ATOM 625 C C . ASP A 1 79 ? -52.064 -10.580 58.527 1.00 57.84 79 ASP A C 1
ATOM 627 O O . ASP A 1 79 ? -51.039 -11.213 58.764 1.00 57.84 79 ASP A O 1
ATOM 631 N N . TRP A 1 80 ? -52.672 -10.685 57.338 1.00 61.88 80 TRP A N 1
ATOM 632 C CA . TRP A 1 80 ? -52.146 -11.542 56.261 1.00 61.88 80 TRP A CA 1
ATOM 633 C C . TRP A 1 80 ? -50.770 -11.091 55.768 1.00 61.88 80 TRP A C 1
ATOM 635 O O . TRP A 1 80 ? -50.004 -11.897 55.249 1.00 61.88 80 TRP A O 1
ATOM 645 N N . LEU A 1 81 ? -50.427 -9.819 55.973 1.00 60.09 81 LEU A N 1
ATOM 646 C CA . LEU A 1 81 ? -49.074 -9.306 55.825 1.00 60.09 81 LEU A CA 1
ATOM 647 C C . LEU A 1 81 ? -48.814 -8.330 56.968 1.00 60.09 81 LEU A C 1
ATOM 649 O O . LEU A 1 81 ? -49.265 -7.186 56.938 1.00 60.09 81 LEU A O 1
ATOM 653 N N . SER A 1 82 ? -48.081 -8.784 57.985 1.00 76.44 82 SER A N 1
ATOM 654 C CA . SER A 1 82 ? -47.627 -7.904 59.061 1.00 76.44 82 SER A CA 1
ATOM 655 C C . SER A 1 82 ? -46.895 -6.689 58.472 1.00 76.44 82 SER A C 1
ATOM 657 O O . SER A 1 82 ? -46.049 -6.824 57.584 1.00 76.44 82 SER A O 1
ATOM 659 N N . TYR A 1 83 ? -47.197 -5.488 58.971 1.00 72.81 83 TYR A N 1
ATOM 660 C CA . TYR A 1 83 ? -46.571 -4.233 58.531 1.00 72.81 83 TYR A CA 1
ATOM 661 C C . TYR A 1 83 ? -45.030 -4.278 58.604 1.00 72.81 83 TYR A C 1
ATOM 663 O O . TYR A 1 83 ? -44.338 -3.670 57.783 1.00 72.81 83 TYR A O 1
ATOM 671 N N . THR A 1 84 ? -44.481 -5.056 59.541 1.00 78.12 84 THR A N 1
ATOM 672 C CA . THR A 1 84 ? -43.039 -5.310 59.668 1.00 78.12 84 THR A CA 1
ATOM 673 C C . THR A 1 84 ? -42.492 -6.147 58.506 1.00 78.12 84 THR A C 1
ATOM 675 O O . THR A 1 84 ? -41.443 -5.809 57.960 1.00 78.12 84 THR A O 1
ATOM 678 N N . SER A 1 85 ? -43.224 -7.172 58.059 1.00 84.56 85 SER A N 1
ATOM 679 C CA . SER A 1 85 ? -42.870 -8.016 56.907 1.00 84.56 85 SER A CA 1
ATOM 680 C C . SER A 1 85 ? -42.861 -7.219 55.596 1.00 84.56 85 SER A C 1
ATOM 682 O O . SER A 1 85 ? -41.907 -7.303 54.822 1.00 84.56 85 SER A O 1
ATOM 684 N N . LEU A 1 86 ? -43.855 -6.348 55.380 1.00 85.06 86 LEU A N 1
ATOM 685 C CA . LEU A 1 86 ? -43.906 -5.466 54.205 1.00 85.06 86 LEU A CA 1
ATOM 686 C C . LEU A 1 86 ? -42.744 -4.466 54.167 1.00 85.06 86 LEU A C 1
ATOM 688 O O . LEU A 1 86 ? -42.129 -4.265 53.118 1.00 85.06 86 LEU A O 1
ATOM 692 N N . ARG A 1 87 ? -42.407 -3.859 55.312 1.00 87.00 87 ARG A N 1
ATOM 693 C CA . ARG A 1 87 ? -41.238 -2.973 55.452 1.00 87.00 87 ARG A CA 1
ATOM 694 C C . ARG A 1 87 ? -39.937 -3.703 55.123 1.00 87.00 87 ARG A C 1
ATOM 696 O O . ARG A 1 87 ? -39.107 -3.158 54.397 1.00 87.00 87 ARG A O 1
ATOM 703 N N . GLN A 1 88 ? -39.775 -4.927 55.624 1.00 89.81 88 GLN A N 1
ATOM 704 C CA . GLN A 1 88 ? -38.607 -5.764 55.350 1.00 89.81 88 GLN A CA 1
ATOM 705 C C . GLN A 1 88 ? -38.507 -6.132 53.868 1.00 89.81 88 GLN A C 1
ATOM 707 O O . GLN A 1 88 ? -37.435 -6.000 53.282 1.00 89.81 88 GLN A O 1
ATOM 712 N N . LEU A 1 89 ? -39.614 -6.528 53.234 1.00 90.94 89 LEU A N 1
ATOM 713 C CA . LEU A 1 89 ? -39.641 -6.828 51.803 1.00 90.94 89 LEU A CA 1
ATOM 714 C C . LEU A 1 89 ? -39.296 -5.590 50.967 1.00 90.94 89 LEU A C 1
ATOM 716 O O . LEU A 1 89 ? -38.468 -5.658 50.064 1.00 90.94 89 LEU A O 1
ATOM 720 N N . GLN A 1 90 ? -39.864 -4.432 51.308 1.00 93.81 90 GLN A N 1
ATOM 721 C CA . GLN A 1 90 ? -39.559 -3.173 50.632 1.00 93.81 90 GLN A CA 1
ATOM 722 C C . GLN A 1 90 ? -38.080 -2.782 50.784 1.00 93.81 90 GLN A C 1
ATOM 724 O O . GLN A 1 90 ? -37.488 -2.253 49.843 1.00 93.81 90 GLN A O 1
ATOM 729 N N . ALA A 1 91 ? -37.479 -3.030 51.951 1.00 93.75 91 ALA A N 1
ATOM 730 C CA . ALA A 1 91 ? -36.055 -2.808 52.176 1.00 93.75 91 ALA A CA 1
ATOM 731 C C . ALA A 1 91 ? -35.192 -3.750 51.322 1.00 93.75 91 ALA A C 1
ATOM 733 O O . ALA A 1 91 ? -34.259 -3.277 50.677 1.00 93.75 91 ALA A O 1
ATOM 734 N N . LYS A 1 92 ? -35.547 -5.041 51.240 1.00 93.56 92 LYS A N 1
ATOM 735 C CA . LYS A 1 92 ? -34.862 -6.024 50.382 1.00 93.56 92 LYS A CA 1
ATOM 736 C C . LYS A 1 92 ? -34.921 -5.636 48.907 1.00 93.56 92 LYS A C 1
ATOM 738 O O . LYS A 1 92 ? -33.879 -5.518 48.279 1.00 93.56 92 LYS A O 1
ATOM 743 N N . VAL A 1 93 ? -36.104 -5.302 48.391 1.00 96.25 93 VAL A N 1
ATOM 744 C CA . VAL A 1 93 ? -36.274 -4.867 46.992 1.00 96.25 93 VAL A CA 1
ATOM 745 C C . VAL A 1 93 ? -35.453 -3.609 46.686 1.00 96.25 93 VAL A C 1
ATOM 747 O O . VAL A 1 93 ? -34.882 -3.478 45.606 1.00 96.25 93 VAL A O 1
ATOM 750 N N . LYS A 1 94 ? -35.364 -2.660 47.629 1.00 95.88 94 LYS A N 1
ATOM 751 C CA . LYS A 1 94 ? -34.517 -1.467 47.464 1.00 95.88 94 LYS A CA 1
ATOM 752 C C . LYS A 1 94 ? -33.029 -1.815 47.455 1.00 95.88 94 LYS A C 1
ATOM 754 O O . LYS A 1 94 ? -32.309 -1.252 46.636 1.00 95.88 94 LYS A O 1
ATOM 759 N N . ALA A 1 95 ? -32.592 -2.715 48.333 1.00 95.69 95 ALA A N 1
ATOM 760 C CA . ALA A 1 95 ? -31.210 -3.180 48.389 1.00 95.69 95 ALA A CA 1
ATOM 761 C C . ALA A 1 95 ? -30.818 -3.934 47.109 1.00 95.69 95 ALA A C 1
ATOM 763 O O . ALA A 1 95 ? -29.799 -3.619 46.507 1.00 95.69 95 ALA A O 1
ATOM 764 N N . GLU A 1 96 ? -31.669 -4.842 46.629 1.00 95.88 96 GLU A N 1
ATOM 765 C CA . GLU A 1 96 ? -31.471 -5.564 45.366 1.00 95.88 96 GLU A CA 1
ATOM 766 C C . GLU A 1 96 ? -31.430 -4.604 44.174 1.00 95.88 96 GLU A C 1
ATOM 768 O O . GLU A 1 96 ? -30.527 -4.669 43.345 1.00 95.88 96 GLU A O 1
ATOM 773 N N . LYS A 1 97 ? -32.355 -3.636 44.112 1.00 96.38 97 LYS A N 1
ATOM 774 C CA . LYS A 1 97 ? -32.340 -2.599 43.071 1.00 96.38 97 LYS A CA 1
ATOM 775 C C . LYS A 1 97 ? -31.048 -1.783 43.095 1.00 96.38 97 LYS A C 1
ATOM 777 O O . LYS A 1 97 ? -30.581 -1.359 42.040 1.00 96.38 97 LYS A O 1
ATOM 782 N N . GLN A 1 98 ? -30.508 -1.516 44.279 1.00 96.62 98 GLN A N 1
ATOM 783 C CA . GLN A 1 98 ? -29.264 -0.777 44.428 1.00 96.62 98 GLN A CA 1
ATOM 784 C C . GLN A 1 98 ? -28.059 -1.622 43.988 1.00 96.62 98 GLN A C 1
ATOM 786 O O . GLN A 1 98 ? -27.264 -1.137 43.190 1.00 96.62 98 GLN A O 1
ATOM 791 N N . GLN A 1 99 ? -28.002 -2.903 44.367 1.00 96.75 99 GLN A N 1
ATOM 792 C CA . GLN A 1 99 ? -26.982 -3.834 43.868 1.00 96.75 99 GLN A CA 1
ATOM 793 C C . GLN A 1 99 ? -27.000 -3.954 42.342 1.00 96.75 99 GLN A C 1
ATOM 795 O O . GLN A 1 99 ? -25.956 -3.875 41.703 1.00 96.75 99 GLN A O 1
ATOM 800 N N . VAL A 1 100 ? -28.181 -4.093 41.732 1.00 97.06 100 VAL A N 1
ATOM 801 C CA . VAL A 1 100 ? -28.299 -4.175 40.267 1.00 97.06 100 VAL A CA 1
ATOM 802 C C . VAL A 1 100 ? -27.763 -2.911 39.595 1.00 97.06 100 VAL A C 1
ATOM 804 O O . VAL A 1 100 ? -27.109 -3.002 38.559 1.00 97.06 100 VAL A O 1
ATOM 807 N N . LYS A 1 101 ? -27.999 -1.729 40.178 1.00 97.25 101 LYS A N 1
ATOM 808 C CA . LYS A 1 101 ? -27.445 -0.474 39.652 1.00 97.25 101 LYS A CA 1
ATOM 809 C C . LYS A 1 101 ? -25.924 -0.429 39.742 1.00 97.25 101 LYS A C 1
ATOM 811 O O . LYS A 1 101 ? -25.298 0.007 38.788 1.00 97.25 101 LYS A O 1
ATOM 816 N N . GLU A 1 102 ? -25.347 -0.876 40.851 1.00 97.31 102 GLU A N 1
ATOM 817 C CA . GLU A 1 102 ? -23.892 -0.916 41.044 1.00 97.31 102 GLU A CA 1
ATOM 818 C C . GLU A 1 102 ? -23.224 -1.884 40.058 1.00 97.31 102 GLU A C 1
ATOM 820 O O . GLU A 1 102 ? -22.220 -1.550 39.426 1.00 97.31 102 GLU A O 1
ATOM 825 N N . ILE A 1 103 ? -23.838 -3.050 39.832 1.00 97.06 103 ILE A N 1
ATOM 826 C CA . ILE A 1 103 ? -23.376 -4.010 38.823 1.00 97.06 103 ILE A CA 1
ATOM 827 C C . ILE A 1 103 ? -23.484 -3.403 37.420 1.00 97.06 103 ILE A C 1
ATOM 829 O O . ILE A 1 103 ? -22.529 -3.462 36.651 1.00 97.06 103 ILE A O 1
ATOM 833 N N . LEU A 1 104 ? -24.615 -2.778 37.081 1.00 97.31 104 LEU A N 1
ATOM 834 C CA . LEU A 1 104 ? -24.798 -2.164 35.765 1.00 97.31 104 LEU A CA 1
ATOM 835 C C . LEU A 1 104 ? -23.805 -1.022 35.525 1.00 97.31 104 LEU A C 1
ATOM 837 O O . LEU A 1 104 ? -23.278 -0.892 34.425 1.00 97.31 104 LEU A O 1
ATOM 841 N N . GLN A 1 105 ? -23.539 -0.214 36.549 1.00 97.25 105 GLN A N 1
ATOM 842 C CA . GLN A 1 105 ? -22.600 0.893 36.455 1.00 97.25 105 GLN A CA 1
ATOM 843 C C . GLN A 1 105 ? -21.166 0.396 36.250 1.00 97.25 105 GLN A C 1
ATOM 845 O O . GLN A 1 105 ? -20.491 0.886 35.349 1.00 97.25 105 GLN A O 1
ATOM 850 N N . SER A 1 106 ? -20.732 -0.626 36.994 1.00 96.50 106 SER A N 1
ATOM 851 C CA . SER A 1 106 ? -19.406 -1.221 36.774 1.00 96.50 106 SER A CA 1
ATOM 852 C C . SER A 1 106 ? -19.280 -1.849 35.380 1.00 96.50 106 SER A C 1
ATOM 854 O O . SER A 1 106 ? -18.273 -1.644 34.705 1.00 96.50 106 SER A O 1
ATOM 856 N N . LEU A 1 107 ? -20.325 -2.523 34.885 1.00 97.06 107 LEU A N 1
ATOM 857 C CA . LEU A 1 107 ? -20.359 -3.027 33.510 1.00 97.06 107 LEU A CA 1
ATOM 858 C C . LEU A 1 107 ? -20.227 -1.883 32.489 1.00 97.06 107 LEU A C 1
ATOM 860 O O . LEU A 1 107 ? -19.417 -1.965 31.568 1.00 97.06 107 LEU A O 1
ATOM 864 N N . GLN A 1 108 ? -20.976 -0.795 32.669 1.00 96.94 108 GLN A N 1
ATOM 865 C CA . GLN A 1 108 ? -20.939 0.356 31.769 1.00 96.94 108 GLN A CA 1
ATOM 866 C C . GLN A 1 108 ? -19.566 1.047 31.762 1.00 96.94 108 GLN A C 1
ATOM 868 O O . GLN A 1 108 ? -19.091 1.466 30.707 1.00 96.94 108 GLN A O 1
ATOM 873 N N . GLU A 1 109 ? -18.909 1.153 32.915 1.00 96.62 109 GLU A N 1
ATOM 874 C CA . GLU A 1 109 ? -17.546 1.683 33.022 1.00 96.62 109 GLU A CA 1
ATOM 875 C C . GLU A 1 109 ? -16.548 0.804 32.259 1.00 96.62 109 GLU A C 1
ATOM 877 O O . GLU A 1 109 ? -15.736 1.326 31.492 1.00 96.62 109 GLU A O 1
ATOM 882 N N . THR A 1 110 ? -16.658 -0.526 32.378 1.00 96.62 110 THR A N 1
ATOM 883 C CA . THR A 1 110 ? -15.816 -1.442 31.592 1.00 96.62 110 THR A CA 1
ATOM 884 C C . THR A 1 110 ? -16.072 -1.318 30.089 1.00 96.62 110 THR A C 1
ATOM 886 O O . THR A 1 110 ? -15.119 -1.230 29.318 1.00 96.62 110 THR A O 1
ATOM 889 N N . GLU A 1 111 ? -17.336 -1.235 29.659 1.00 96.69 111 GLU A N 1
ATOM 890 C CA . GLU A 1 111 ? -17.704 -1.066 28.248 1.00 96.69 111 GLU A CA 1
ATOM 891 C C . GLU A 1 111 ? -17.146 0.243 27.673 1.00 96.69 111 GLU A C 1
ATOM 893 O O . GLU A 1 111 ? -16.596 0.261 26.570 1.00 96.69 111 GLU A O 1
ATOM 898 N N . ASN A 1 112 ? -17.246 1.340 28.426 1.00 96.44 112 ASN A N 1
ATOM 899 C CA . ASN A 1 112 ? -16.685 2.624 28.020 1.00 96.44 112 ASN A CA 1
ATOM 900 C C . ASN A 1 112 ? -15.157 2.562 27.894 1.00 96.44 112 ASN A C 1
ATOM 902 O O . ASN A 1 112 ? -14.619 3.094 26.925 1.00 96.44 112 ASN A O 1
ATOM 906 N N . GLY A 1 113 ? -14.472 1.862 28.804 1.00 96.38 113 GLY A N 1
ATOM 907 C CA . GLY A 1 113 ? -13.029 1.628 28.703 1.00 96.38 113 GLY A CA 1
ATOM 908 C C . GLY A 1 113 ? -12.638 0.863 27.434 1.00 96.38 113 GLY A C 1
ATOM 909 O O . GLY A 1 113 ? -11.672 1.228 26.763 1.00 96.38 113 GLY A O 1
ATOM 910 N N . PHE A 1 114 ? -13.416 -0.153 27.040 1.00 97.19 114 PHE A N 1
ATOM 911 C CA . PHE A 1 114 ? -13.187 -0.867 25.778 1.00 97.19 114 PHE A CA 1
ATOM 912 C C . PHE A 1 114 ? -13.408 0.021 24.548 1.00 97.19 114 PHE A C 1
ATOM 914 O O . PHE A 1 114 ? -12.598 -0.022 23.623 1.00 97.19 114 PHE A O 1
ATOM 921 N N . LYS A 1 115 ? -14.453 0.858 24.541 1.00 97.31 115 LYS A N 1
ATOM 922 C CA . LYS A 1 115 ? -14.706 1.812 23.444 1.00 97.31 115 LYS A CA 1
ATOM 923 C C . LYS A 1 115 ? -13.586 2.837 23.304 1.00 97.31 115 LYS A C 1
ATOM 925 O O . LYS A 1 115 ? -13.195 3.180 22.192 1.00 97.31 115 LYS A O 1
ATOM 930 N N . GLU A 1 116 ? -13.062 3.326 24.423 1.00 97.56 116 GLU A N 1
ATOM 931 C CA . GLU A 1 116 ? -11.941 4.260 24.424 1.00 97.56 116 GLU A CA 1
ATOM 932 C C . GLU A 1 116 ? -10.665 3.595 23.881 1.00 97.56 116 GLU A C 1
ATOM 934 O O . GLU A 1 116 ? -9.969 4.169 23.042 1.00 97.56 116 GLU A O 1
ATOM 939 N N . LEU A 1 117 ? -10.400 2.346 24.274 1.00 97.69 117 LEU A N 1
ATOM 940 C CA . LEU A 1 117 ? -9.291 1.563 23.731 1.00 97.69 117 LEU A CA 1
ATOM 941 C C . LEU A 1 117 ? -9.426 1.340 22.217 1.00 97.69 117 LEU A C 1
ATOM 943 O O . LEU A 1 117 ? -8.460 1.535 21.479 1.00 97.69 117 LEU A O 1
ATOM 947 N N . GLU A 1 118 ? -10.614 0.958 21.745 1.00 97.75 118 GLU A N 1
ATOM 948 C CA . GLU A 1 118 ? -10.900 0.791 20.317 1.00 97.75 118 GLU A CA 1
ATOM 949 C C . GLU A 1 118 ? -10.665 2.099 19.548 1.00 97.75 118 GLU A C 1
ATOM 951 O O . GLU A 1 118 ? -10.004 2.104 18.505 1.00 97.75 118 GLU A O 1
ATOM 956 N N . PHE A 1 119 ? -11.112 3.228 20.106 1.00 97.81 119 PHE A N 1
ATOM 957 C CA . PHE A 1 119 ? -10.844 4.546 19.544 1.00 97.81 119 PHE A CA 1
ATOM 958 C C . PHE A 1 119 ? -9.336 4.816 19.437 1.00 97.81 119 PHE A C 1
ATOM 960 O O . PHE A 1 119 ? -8.860 5.173 18.358 1.00 97.81 119 PHE A O 1
ATOM 967 N N . PHE A 1 120 ? -8.557 4.579 20.495 1.00 97.88 120 PHE A N 1
ATOM 968 C CA . PHE A 1 120 ? -7.105 4.779 20.458 1.00 97.88 120 PHE A CA 1
ATOM 969 C C . PHE A 1 120 ? -6.403 3.905 19.415 1.00 97.88 120 PHE A C 1
ATOM 971 O O . PHE A 1 120 ? -5.518 4.391 18.704 1.00 97.88 120 PHE A O 1
ATOM 978 N N . LEU A 1 121 ? -6.801 2.637 19.288 1.00 97.44 121 LEU A N 1
ATOM 979 C CA . LEU A 1 121 ? -6.248 1.735 18.279 1.00 97.44 121 LEU A CA 1
ATOM 980 C C . LEU A 1 121 ? -6.577 2.220 16.863 1.00 97.44 121 LEU A C 1
ATOM 982 O O . LEU A 1 121 ? -5.673 2.331 16.035 1.00 97.44 121 LEU A O 1
ATOM 986 N N . SER A 1 122 ? -7.829 2.609 16.611 1.00 97.69 122 SER A N 1
ATOM 987 C CA . SER A 1 122 ? -8.239 3.128 15.301 1.00 97.69 122 SER A CA 1
ATOM 988 C C . SER A 1 122 ? -7.466 4.395 14.912 1.00 97.69 122 SER A C 1
ATOM 990 O O . SER A 1 122 ? -6.970 4.512 13.791 1.00 97.69 122 SER A O 1
ATOM 992 N N . GLN A 1 123 ? -7.263 5.315 15.859 1.00 98.12 123 GLN A N 1
ATOM 993 C CA . GLN A 1 123 ? -6.513 6.550 15.637 1.00 98.12 123 GLN A CA 1
ATOM 994 C C . GLN A 1 123 ? -5.034 6.283 15.347 1.00 98.12 123 GLN A C 1
ATOM 996 O O . GLN A 1 123 ? -4.435 6.938 14.484 1.00 98.12 123 GLN A O 1
ATOM 1001 N N . ARG A 1 124 ? -4.435 5.305 16.037 1.00 97.75 124 ARG A N 1
ATOM 1002 C CA . ARG A 1 124 ? -3.064 4.870 15.760 1.00 97.75 124 ARG A CA 1
ATOM 1003 C C . ARG A 1 124 ? -2.952 4.317 14.343 1.00 97.75 124 ARG A C 1
ATOM 1005 O O . ARG A 1 124 ? -2.045 4.718 13.617 1.00 97.75 124 ARG A O 1
ATOM 1012 N N . ASP A 1 125 ? -3.879 3.458 13.937 1.00 98.19 125 ASP A N 1
ATOM 1013 C CA . ASP A 1 125 ? -3.847 2.820 12.622 1.00 98.19 125 ASP A CA 1
ATOM 1014 C C . ASP A 1 125 ? -4.016 3.851 11.491 1.00 98.19 125 ASP A C 1
ATOM 1016 O O . ASP A 1 125 ? -3.265 3.825 10.513 1.00 98.19 125 ASP A O 1
ATOM 1020 N N . VAL A 1 126 ? -4.908 4.836 11.660 1.00 98.25 126 VAL A N 1
ATOM 1021 C CA . VAL A 1 126 ? -5.047 5.979 10.735 1.00 98.25 126 VAL A CA 1
ATOM 1022 C C . VAL A 1 126 ? -3.745 6.780 10.642 1.00 98.25 126 VAL A C 1
ATOM 1024 O O . VAL A 1 126 ? -3.300 7.139 9.549 1.00 98.25 126 VAL A O 1
ATOM 1027 N N . THR A 1 127 ? -3.096 7.042 11.777 1.00 98.06 127 THR A N 1
ATOM 1028 C CA . THR A 1 127 ? -1.838 7.801 11.824 1.00 98.06 127 THR A CA 1
ATOM 1029 C C . THR A 1 127 ? -0.692 7.038 11.159 1.00 98.06 127 THR A C 1
ATOM 1031 O O . THR A 1 127 ? 0.090 7.617 10.399 1.00 98.06 127 THR A O 1
ATOM 1034 N N . GLU A 1 128 ? -0.592 5.731 11.400 1.00 98.19 128 GLU A N 1
ATOM 1035 C CA . GLU A 1 128 ? 0.393 4.876 10.744 1.00 98.19 128 GLU A CA 1
ATOM 1036 C C . GLU A 1 128 ? 0.175 4.809 9.238 1.00 98.19 128 GLU A C 1
ATOM 1038 O O . GLU A 1 128 ? 1.139 4.942 8.478 1.00 98.19 128 GLU A O 1
ATOM 1043 N N . LEU A 1 129 ? -1.075 4.645 8.799 1.00 98.44 129 LEU A N 1
ATOM 1044 C CA . LEU A 1 129 ? -1.416 4.647 7.383 1.00 98.44 129 LEU A CA 1
ATOM 1045 C C . LEU A 1 129 ? -0.978 5.964 6.743 1.00 98.44 129 LEU A C 1
ATOM 1047 O O . LEU A 1 129 ? -0.243 5.959 5.753 1.00 98.44 129 LEU A O 1
ATOM 1051 N N . ARG A 1 130 ? -1.305 7.093 7.382 1.00 98.38 130 ARG A N 1
ATOM 1052 C CA . ARG A 1 130 ? -0.909 8.412 6.895 1.00 98.38 130 ARG A CA 1
ATOM 1053 C C . ARG A 1 130 ? 0.608 8.579 6.816 1.00 98.38 130 ARG A C 1
ATOM 1055 O O . ARG A 1 130 ? 1.126 9.137 5.848 1.00 98.38 130 ARG A O 1
ATOM 1062 N N . ARG A 1 131 ? 1.344 8.079 7.810 1.00 98.56 131 ARG A N 1
ATOM 1063 C CA . ARG A 1 131 ? 2.812 8.096 7.813 1.00 98.56 131 ARG A CA 1
ATOM 1064 C C . ARG A 1 131 ? 3.383 7.282 6.649 1.00 98.56 131 ARG A C 1
ATOM 1066 O O . ARG A 1 131 ? 4.308 7.751 5.986 1.00 98.56 131 ARG A O 1
ATOM 1073 N N . ARG A 1 132 ? 2.844 6.086 6.391 1.00 98.56 132 ARG A N 1
ATOM 1074 C CA . ARG A 1 132 ? 3.280 5.214 5.286 1.00 98.56 132 ARG A CA 1
ATOM 1075 C C . ARG A 1 132 ? 3.022 5.865 3.929 1.00 98.56 132 ARG A C 1
ATOM 1077 O O . ARG A 1 132 ? 3.920 5.875 3.092 1.00 98.56 132 ARG A O 1
ATOM 1084 N N . GLU A 1 133 ? 1.849 6.467 3.741 1.00 98.44 133 GLU A N 1
ATOM 1085 C CA . GLU A 1 133 ? 1.512 7.220 2.527 1.00 98.44 133 GLU A CA 1
ATOM 1086 C C . GLU A 1 133 ? 2.491 8.367 2.273 1.00 98.44 133 GLU A C 1
ATOM 1088 O O . GLU A 1 133 ? 3.024 8.499 1.172 1.00 98.44 133 GLU A O 1
ATOM 1093 N N . LEU A 1 134 ? 2.757 9.190 3.293 1.00 98.50 134 LEU A N 1
ATOM 1094 C CA . LEU A 1 134 ? 3.670 10.325 3.169 1.00 98.50 134 LEU A CA 1
ATOM 1095 C C . LEU A 1 134 ? 5.098 9.873 2.865 1.00 98.50 134 LEU A C 1
ATOM 1097 O O . LEU A 1 134 ? 5.761 10.483 2.028 1.00 98.50 134 LEU A O 1
ATOM 1101 N N . LEU A 1 135 ? 5.559 8.789 3.492 1.00 98.56 135 LEU A N 1
ATOM 1102 C CA . LEU A 1 135 ? 6.879 8.231 3.218 1.00 98.56 135 LEU A CA 1
ATOM 1103 C C . LEU A 1 135 ? 6.975 7.701 1.785 1.00 98.56 135 LEU A C 1
ATOM 1105 O O . LEU A 1 135 ? 7.950 7.987 1.092 1.00 98.56 135 LEU A O 1
ATOM 1109 N N . HIS A 1 136 ? 5.956 6.970 1.325 1.00 98.62 136 HIS A N 1
ATOM 1110 C CA . HIS A 1 136 ? 5.900 6.477 -0.046 1.00 98.62 136 HIS A CA 1
ATOM 1111 C C . HIS A 1 136 ? 5.886 7.630 -1.050 1.00 98.62 136 HIS A C 1
ATOM 1113 O O . HIS A 1 136 ? 6.655 7.610 -2.010 1.00 98.62 136 HIS A O 1
ATOM 1119 N N . LYS A 1 137 ? 5.076 8.665 -0.804 1.00 98.56 137 LYS A N 1
ATOM 1120 C CA . LYS A 1 137 ? 5.037 9.874 -1.628 1.00 98.56 137 LYS A CA 1
ATOM 1121 C C . LYS A 1 137 ? 6.411 10.539 -1.684 1.00 98.56 137 LYS A C 1
ATOM 1123 O O . LYS A 1 137 ? 6.934 10.761 -2.771 1.00 98.56 137 LYS A O 1
ATOM 1128 N N . HIS A 1 138 ? 7.027 10.783 -0.529 1.00 98.56 138 HIS A N 1
ATOM 1129 C CA . HIS A 1 138 ? 8.331 11.432 -0.452 1.00 98.56 138 HIS A CA 1
ATOM 1130 C C . HIS A 1 138 ? 9.409 10.631 -1.188 1.00 98.56 138 HIS A C 1
ATOM 1132 O O . HIS A 1 138 ? 10.168 11.194 -1.974 1.00 98.56 138 HIS A O 1
ATOM 1138 N N . TRP A 1 139 ? 9.467 9.315 -0.971 1.00 98.50 139 TRP A N 1
ATOM 1139 C CA . TRP A 1 139 ? 10.403 8.438 -1.674 1.00 98.50 139 TRP A CA 1
ATOM 1140 C C . TRP A 1 139 ? 10.149 8.434 -3.185 1.00 98.50 139 TRP A C 1
ATOM 1142 O O . TRP A 1 139 ? 11.088 8.516 -3.977 1.00 98.50 139 TRP A O 1
ATOM 1152 N N . THR A 1 140 ? 8.884 8.406 -3.598 1.00 98.62 140 THR A N 1
ATOM 1153 C CA . THR A 1 140 ? 8.520 8.416 -5.016 1.00 98.62 140 THR A CA 1
ATOM 1154 C C . THR A 1 140 ? 8.959 9.719 -5.689 1.00 98.62 140 THR A C 1
ATOM 1156 O O . THR A 1 140 ? 9.575 9.698 -6.753 1.00 98.62 140 THR A O 1
ATOM 1159 N N . GLU A 1 141 ? 8.713 10.853 -5.036 1.00 98.38 141 GLU A N 1
ATOM 1160 C CA . GLU A 1 141 ? 9.054 12.177 -5.555 1.00 98.38 141 GLU A CA 1
ATOM 1161 C C . GLU A 1 141 ? 10.564 12.426 -5.607 1.00 98.38 141 GLU A C 1
ATOM 1163 O O . GLU A 1 141 ? 11.072 12.915 -6.615 1.00 98.38 141 GLU A O 1
ATOM 1168 N N . HIS A 1 142 ? 11.293 12.062 -4.550 1.00 98.00 142 HIS A N 1
ATOM 1169 C CA . HIS A 1 142 ? 12.699 12.448 -4.390 1.00 98.00 142 HIS A CA 1
ATOM 1170 C C . HIS A 1 142 ? 13.692 11.384 -4.862 1.00 98.00 142 HIS A C 1
ATOM 1172 O O . HIS A 1 142 ? 14.849 11.706 -5.125 1.00 98.00 142 HIS A O 1
ATOM 1178 N N . VAL A 1 143 ? 13.273 10.121 -4.966 1.00 98.06 143 VAL A N 1
ATOM 1179 C CA . VAL A 1 143 ? 14.156 9.007 -5.341 1.00 98.06 143 VAL A CA 1
ATOM 1180 C C . VAL A 1 143 ? 13.699 8.381 -6.649 1.00 98.06 143 VAL A C 1
ATOM 1182 O O . VAL A 1 143 ? 14.463 8.352 -7.615 1.00 98.06 143 VAL A O 1
ATOM 1185 N N . TRP A 1 144 ? 12.450 7.917 -6.714 1.00 98.00 144 TRP A N 1
ATOM 1186 C CA . TRP A 1 144 ? 11.963 7.177 -7.878 1.00 98.00 144 TRP A CA 1
ATOM 1187 C C . TRP A 1 144 ? 11.896 8.036 -9.145 1.00 98.00 144 TRP A C 1
ATOM 1189 O O . TRP A 1 144 ? 12.510 7.667 -10.148 1.00 98.00 144 TRP A O 1
ATOM 1199 N N . PHE A 1 145 ? 11.212 9.188 -9.119 1.00 98.38 145 PHE A N 1
ATOM 1200 C CA . PHE A 1 145 ? 11.076 10.024 -10.316 1.00 98.38 145 PHE A CA 1
ATOM 1201 C C . PHE A 1 145 ? 12.422 10.507 -10.875 1.00 98.38 145 PHE A C 1
ATOM 1203 O O . PHE A 1 145 ? 12.623 10.358 -12.084 1.00 98.38 145 PHE A O 1
ATOM 1210 N N . PRO A 1 146 ? 13.385 11.000 -10.067 1.00 98.44 146 PRO A N 1
ATOM 1211 C CA . PRO A 1 146 ? 14.689 11.401 -10.588 1.00 98.44 146 PRO A CA 1
ATOM 1212 C C . PRO A 1 146 ? 15.455 10.248 -11.239 1.00 98.44 146 PRO A C 1
ATOM 1214 O O . PRO A 1 146 ? 16.042 10.425 -12.309 1.00 98.44 146 PRO A O 1
ATOM 1217 N N . ILE A 1 147 ? 15.434 9.054 -10.638 1.00 98.06 147 ILE A N 1
ATOM 1218 C CA . ILE A 1 147 ? 16.076 7.866 -11.215 1.00 98.06 147 ILE A CA 1
ATOM 1219 C C . ILE A 1 147 ? 15.386 7.483 -12.526 1.00 98.06 147 ILE A C 1
ATOM 1221 O O . ILE A 1 147 ? 16.052 7.321 -13.550 1.00 98.06 147 ILE A O 1
ATOM 1225 N N . GLN A 1 148 ? 14.056 7.398 -12.524 1.00 97.81 148 GLN A N 1
ATOM 1226 C CA . GLN A 1 148 ? 13.272 7.047 -13.703 1.00 97.81 148 GLN A CA 1
ATOM 1227 C C . GLN A 1 148 ? 13.510 8.037 -14.851 1.00 97.81 148 GLN A C 1
ATOM 1229 O O . GLN A 1 148 ? 13.681 7.622 -16.000 1.00 97.81 148 GLN A O 1
ATOM 1234 N N . GLN A 1 149 ? 13.562 9.338 -14.560 1.00 97.75 149 GLN A N 1
ATOM 1235 C CA . GLN A 1 149 ? 13.826 10.373 -15.556 1.00 97.75 149 GLN A CA 1
ATOM 1236 C C . GLN A 1 149 ? 15.239 10.250 -16.134 1.00 97.75 149 GLN A C 1
ATOM 1238 O O . GLN A 1 149 ? 15.397 10.330 -17.352 1.00 97.75 149 GLN A O 1
ATOM 1243 N N . ARG A 1 150 ? 16.254 9.986 -15.301 1.00 97.38 150 ARG A N 1
ATOM 1244 C CA . ARG A 1 150 ? 17.636 9.751 -15.759 1.00 97.38 150 ARG A CA 1
ATOM 1245 C C . ARG A 1 150 ? 17.739 8.519 -16.652 1.00 97.38 150 ARG A C 1
ATOM 1247 O O . ARG A 1 150 ? 18.346 8.593 -17.717 1.00 97.38 150 ARG A O 1
ATOM 1254 N N . VAL A 1 151 ? 17.104 7.413 -16.266 1.00 96.00 151 VAL A N 1
ATOM 1255 C CA . VAL A 1 151 ? 17.063 6.190 -17.080 1.00 96.00 151 VAL A CA 1
ATOM 1256 C C . VAL A 1 151 ? 16.359 6.455 -18.410 1.00 96.00 151 VAL A C 1
ATOM 1258 O O . VAL A 1 151 ? 16.904 6.130 -19.463 1.00 96.00 151 VAL A O 1
ATOM 1261 N N . LYS A 1 152 ? 15.188 7.106 -18.393 1.00 94.62 152 LYS A N 1
ATOM 1262 C CA . LYS A 1 152 ? 14.455 7.463 -19.615 1.00 94.62 152 LYS A CA 1
ATOM 1263 C C . LYS A 1 152 ? 15.293 8.362 -20.527 1.00 94.62 152 LYS A C 1
ATOM 1265 O O . LYS A 1 152 ? 15.349 8.108 -21.729 1.00 94.62 152 LYS A O 1
ATOM 1270 N N . ALA A 1 153 ? 15.958 9.375 -19.975 1.00 95.38 153 ALA A N 1
ATOM 1271 C CA . ALA A 1 153 ? 16.832 10.268 -20.730 1.00 95.38 153 ALA A CA 1
ATOM 1272 C C . ALA A 1 153 ? 18.013 9.507 -21.352 1.00 95.38 153 ALA A C 1
ATOM 1274 O O . ALA A 1 153 ? 18.303 9.683 -22.532 1.00 95.38 153 ALA A O 1
ATOM 1275 N N . HIS A 1 154 ? 18.641 8.603 -20.597 1.00 94.50 154 HIS A N 1
ATOM 1276 C CA . HIS A 1 154 ? 19.747 7.784 -21.088 1.00 94.50 154 HIS A CA 1
ATOM 1277 C C . HIS A 1 154 ? 19.316 6.847 -22.226 1.00 94.50 154 HIS A C 1
ATOM 1279 O O . HIS A 1 154 ? 19.931 6.838 -23.293 1.00 94.50 154 HIS A O 1
ATOM 1285 N N . VAL A 1 155 ? 18.208 6.120 -22.048 1.00 91.94 155 VAL A N 1
ATOM 1286 C CA . VAL A 1 155 ? 17.626 5.251 -23.086 1.00 91.94 155 VAL A CA 1
ATOM 1287 C C . VAL A 1 155 ? 17.245 6.058 -24.330 1.00 91.94 155 VAL A C 1
ATOM 1289 O O . VAL A 1 155 ? 17.471 5.610 -25.450 1.00 91.94 155 VAL A O 1
ATOM 1292 N N . SER A 1 156 ? 16.729 7.276 -24.147 1.00 89.06 156 SER A N 1
ATOM 1293 C CA . SER A 1 156 ? 16.373 8.183 -25.247 1.00 89.06 156 SER A CA 1
ATOM 1294 C C . SER A 1 156 ? 17.584 8.831 -25.924 1.00 89.06 156 SER A C 1
ATOM 1296 O O . SER A 1 156 ? 17.448 9.365 -27.021 1.00 89.06 156 SER A O 1
ATOM 1298 N N . SER A 1 157 ? 18.762 8.811 -25.306 1.00 92.69 157 SER A N 1
ATOM 1299 C CA . SER A 1 157 ? 20.004 9.291 -25.919 1.00 92.69 157 SER A CA 1
ATOM 1300 C C . SER A 1 157 ? 20.731 8.169 -26.669 1.00 92.69 157 SER A C 1
ATOM 1302 O O . SER A 1 157 ? 21.315 8.404 -27.721 1.00 92.69 157 SER A O 1
ATOM 1304 N N . CYS A 1 158 ? 20.628 6.924 -26.191 1.00 92.88 158 CYS A N 1
ATOM 1305 C CA . CYS A 1 158 ? 21.309 5.765 -26.765 1.00 92.88 158 CYS A CA 1
ATOM 1306 C C . CYS A 1 158 ? 20.714 5.339 -28.132 1.00 92.88 158 CYS A C 1
ATOM 1308 O O . CYS A 1 158 ? 19.578 4.851 -28.185 1.00 92.88 158 CYS A O 1
ATOM 1310 N N . PRO A 1 159 ? 21.473 5.428 -29.244 1.00 92.00 159 PRO A N 1
ATOM 1311 C CA . PRO A 1 159 ? 20.980 5.039 -30.569 1.00 92.00 159 PRO A CA 1
ATOM 1312 C C . PRO A 1 159 ? 20.624 3.549 -30.669 1.00 92.00 159 PRO A C 1
ATOM 1314 O O . PRO A 1 159 ? 19.582 3.194 -31.217 1.00 92.00 159 PRO A O 1
ATOM 1317 N N . GLU A 1 160 ? 21.431 2.670 -30.067 1.00 92.56 160 GLU A N 1
ATOM 1318 C CA . GLU A 1 160 ? 21.171 1.224 -30.043 1.00 92.56 160 GLU A CA 1
ATOM 1319 C C . GLU A 1 160 ? 19.901 0.865 -29.265 1.00 92.56 160 GLU A C 1
ATOM 1321 O O . GLU A 1 160 ? 19.202 -0.093 -29.602 1.00 92.56 160 GLU A O 1
ATOM 1326 N N . ALA A 1 161 ? 19.570 1.624 -28.217 1.00 89.88 161 ALA A N 1
ATOM 1327 C CA . ALA A 1 161 ? 18.322 1.428 -27.489 1.00 89.88 161 ALA A CA 1
ATOM 1328 C C . ALA A 1 161 ? 17.115 1.817 -28.354 1.00 89.88 161 ALA A C 1
ATOM 1330 O O . ALA A 1 161 ? 16.168 1.037 -28.443 1.00 89.88 161 ALA A O 1
ATOM 1331 N N . LYS A 1 162 ? 17.179 2.953 -29.067 1.00 91.19 162 LYS A N 1
ATOM 1332 C CA . LYS A 1 162 ? 16.143 3.351 -30.038 1.00 91.19 162 LYS A CA 1
ATOM 1333 C C . LYS A 1 162 ? 15.967 2.314 -31.139 1.00 91.19 162 LYS A C 1
ATOM 1335 O O . LYS A 1 162 ? 14.843 1.903 -31.405 1.00 91.19 162 LYS A O 1
ATOM 1340 N N . ARG A 1 163 ? 17.069 1.848 -31.738 1.00 94.00 163 ARG A N 1
ATOM 1341 C CA . ARG A 1 163 ? 17.047 0.834 -32.801 1.00 94.00 163 ARG A CA 1
ATOM 1342 C C . ARG A 1 163 ? 16.363 -0.450 -32.330 1.00 94.00 163 ARG A C 1
ATOM 1344 O O . ARG A 1 163 ? 15.468 -0.949 -33.006 1.00 94.00 163 ARG A O 1
ATOM 1351 N N . ARG A 1 164 ? 16.741 -0.959 -31.151 1.00 93.31 164 ARG A N 1
ATOM 1352 C CA . ARG A 1 164 ? 16.114 -2.150 -30.553 1.00 93.31 164 ARG A CA 1
ATOM 1353 C C . ARG A 1 164 ? 14.637 -1.931 -30.239 1.00 93.31 164 ARG A C 1
ATOM 1355 O O . ARG A 1 164 ? 13.831 -2.812 -30.517 1.00 93.31 164 ARG A O 1
ATOM 1362 N N . HIS A 1 165 ? 14.277 -0.763 -29.714 1.00 91.81 165 HIS A N 1
ATOM 1363 C CA . HIS A 1 165 ? 12.891 -0.427 -29.403 1.00 91.81 165 HIS A CA 1
ATOM 1364 C C . HIS A 1 165 ? 12.016 -0.368 -30.668 1.00 91.81 165 HIS A C 1
ATOM 1366 O O . HIS A 1 165 ? 10.931 -0.939 -30.686 1.00 91.81 165 HIS A O 1
ATOM 1372 N N . SER A 1 166 ? 12.507 0.235 -31.755 1.00 93.06 166 SER A N 1
ATOM 1373 C CA . SER A 1 166 ? 11.804 0.258 -33.045 1.00 93.06 166 SER A CA 1
ATOM 1374 C C . SER A 1 166 ? 11.623 -1.138 -33.641 1.00 93.06 166 SER A C 1
ATOM 1376 O O . SER A 1 166 ? 10.535 -1.457 -34.112 1.00 93.06 166 SER A O 1
ATOM 1378 N N . LEU A 1 167 ? 12.655 -1.989 -33.588 1.00 94.56 167 LEU A N 1
ATOM 1379 C CA . LEU A 1 167 ? 12.556 -3.378 -34.051 1.00 94.56 167 LEU A CA 1
ATOM 1380 C C . LEU A 1 167 ? 11.525 -4.172 -33.248 1.00 94.56 167 LEU A C 1
ATOM 1382 O O . LEU A 1 167 ? 10.728 -4.905 -33.826 1.00 94.56 167 LEU A O 1
ATOM 1386 N N . TYR A 1 168 ? 11.516 -3.998 -31.928 1.00 93.62 168 TYR A N 1
ATOM 1387 C CA . TYR A 1 168 ? 10.542 -4.645 -31.060 1.00 93.62 168 TYR A CA 1
ATOM 1388 C C . TYR A 1 168 ? 9.111 -4.170 -31.342 1.00 93.62 168 TYR A C 1
ATOM 1390 O O . TYR A 1 168 ? 8.212 -4.993 -31.481 1.00 93.62 168 TYR A O 1
ATOM 1398 N N . ASN A 1 169 ? 8.897 -2.862 -31.510 1.00 94.06 169 ASN A N 1
ATOM 1399 C CA . ASN A 1 169 ? 7.583 -2.327 -31.876 1.00 94.06 169 ASN A CA 1
ATOM 1400 C C . ASN A 1 169 ? 7.117 -2.834 -33.244 1.00 94.06 169 ASN A C 1
ATOM 1402 O O . ASN A 1 169 ? 5.944 -3.157 -33.408 1.00 94.06 169 ASN A O 1
ATOM 1406 N N . HIS A 1 170 ? 8.028 -2.946 -34.213 1.00 93.44 170 HIS A N 1
ATOM 1407 C CA . HIS A 1 170 ? 7.716 -3.530 -35.513 1.00 93.44 170 HIS A CA 1
ATOM 1408 C C . HIS A 1 170 ? 7.327 -5.008 -35.388 1.00 93.44 170 HIS A C 1
ATOM 1410 O O . HIS A 1 170 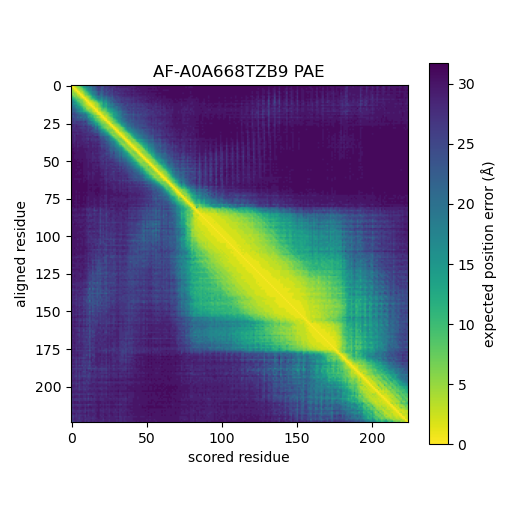? 6.312 -5.419 -35.942 1.00 93.44 170 HIS A O 1
ATOM 1416 N N . TYR A 1 171 ? 8.080 -5.785 -34.605 1.00 89.44 171 TYR A N 1
ATOM 1417 C CA . TYR A 1 171 ? 7.751 -7.176 -34.304 1.00 89.44 171 TYR A CA 1
ATOM 1418 C C . TYR A 1 171 ? 6.358 -7.307 -33.673 1.00 89.44 171 TYR A C 1
ATOM 1420 O O . TYR A 1 171 ? 5.531 -8.060 -34.177 1.00 89.44 171 TYR A O 1
ATOM 1428 N N . LEU A 1 172 ? 6.060 -6.519 -32.633 1.00 91.62 172 LEU A N 1
ATOM 1429 C CA . LEU A 1 172 ? 4.742 -6.522 -31.996 1.00 91.62 172 LEU A CA 1
ATOM 1430 C C . LEU A 1 172 ? 3.627 -6.154 -32.974 1.00 91.62 172 LEU A C 1
ATOM 1432 O O . LEU A 1 172 ? 2.579 -6.789 -32.964 1.00 91.62 172 LEU A O 1
ATOM 1436 N N . HIS A 1 173 ? 3.846 -5.153 -33.828 1.00 91.25 173 HIS A N 1
ATOM 1437 C CA . HIS A 1 173 ? 2.872 -4.768 -34.843 1.00 91.25 173 HIS A CA 1
ATOM 1438 C C . HIS A 1 173 ? 2.580 -5.924 -35.806 1.00 91.25 173 HIS A C 1
ATOM 1440 O O . HIS A 1 173 ? 1.419 -6.197 -36.086 1.00 91.25 173 HIS A O 1
ATOM 1446 N N . VAL A 1 174 ? 3.618 -6.621 -36.278 1.00 86.00 174 VAL A N 1
ATOM 1447 C CA . VAL A 1 174 ? 3.479 -7.788 -37.161 1.00 86.00 174 VAL A CA 1
ATOM 1448 C C . VAL A 1 174 ? 2.749 -8.938 -36.462 1.00 86.00 174 VAL A C 1
ATOM 1450 O O . VAL A 1 174 ? 1.851 -9.527 -37.055 1.00 86.00 174 VAL A O 1
ATOM 1453 N N . CYS A 1 175 ? 3.083 -9.248 -35.207 1.00 83.31 175 CYS A N 1
ATOM 1454 C CA . CYS A 1 175 ? 2.382 -10.283 -34.442 1.00 83.31 175 CYS A CA 1
ATOM 1455 C C . CYS A 1 175 ? 0.908 -9.929 -34.217 1.00 83.31 175 CYS A C 1
ATOM 1457 O O . CYS A 1 175 ? 0.031 -10.771 -34.384 1.00 83.31 175 CYS A O 1
ATOM 1459 N N . ASN A 1 176 ? 0.620 -8.672 -33.882 1.00 87.19 176 ASN A N 1
ATOM 1460 C CA . ASN A 1 176 ? -0.742 -8.230 -33.605 1.00 87.19 176 ASN A CA 1
ATOM 1461 C C . ASN A 1 176 ? -1.602 -8.143 -34.873 1.00 87.19 176 ASN A C 1
ATOM 1463 O O . ASN A 1 176 ? -2.803 -8.382 -34.794 1.00 87.19 176 ASN A O 1
ATOM 1467 N N . SER A 1 177 ? -1.020 -7.806 -36.030 1.00 85.19 177 SER A N 1
ATOM 1468 C CA . SER A 1 177 ? -1.760 -7.733 -37.296 1.00 85.19 177 SER A CA 1
ATOM 1469 C C . SER A 1 177 ? -2.035 -9.104 -37.908 1.00 85.19 177 SER A C 1
ATOM 1471 O O . SER A 1 177 ? -3.075 -9.288 -38.534 1.00 85.19 177 SER A O 1
ATOM 1473 N N . LYS A 1 178 ? -1.120 -10.062 -37.728 1.00 76.06 178 LYS A N 1
ATOM 1474 C CA . LYS A 1 178 ? -1.261 -11.433 -38.237 1.00 76.06 178 LYS A CA 1
ATOM 1475 C C . LYS A 1 178 ? -2.098 -12.335 -37.325 1.00 76.06 178 LYS A C 1
ATOM 1477 O O . LYS A 1 178 ? -2.624 -13.341 -37.788 1.00 76.06 178 LYS A O 1
ATOM 1482 N N . GLY A 1 179 ? -2.256 -11.970 -36.051 1.00 72.75 179 GLY A N 1
ATOM 1483 C CA . GLY A 1 179 ? -2.898 -12.817 -35.046 1.00 72.75 179 GLY A CA 1
ATOM 1484 C C . GLY A 1 179 ? -1.972 -13.937 -34.559 1.00 72.75 179 GLY A C 1
ATOM 1485 O O . GLY A 1 179 ? -0.765 -13.931 -34.804 1.00 72.75 179 GLY A O 1
ATOM 1486 N N . ASN A 1 180 ? -2.524 -14.907 -33.831 1.00 67.88 180 ASN A N 1
ATOM 1487 C CA . ASN A 1 180 ? -1.740 -16.039 -33.340 1.00 67.88 180 ASN A CA 1
ATOM 1488 C C . ASN A 1 180 ? -1.373 -16.966 -34.507 1.00 67.88 180 ASN A C 1
ATOM 1490 O O . ASN A 1 180 ? -2.251 -17.562 -35.128 1.00 67.88 180 ASN A O 1
ATOM 1494 N N . VAL A 1 181 ? -0.075 -17.114 -34.781 1.00 62.66 181 VAL A N 1
ATOM 1495 C CA . VAL A 1 181 ? 0.433 -18.080 -35.763 1.00 62.66 181 VAL A CA 1
ATOM 1496 C C . VAL A 1 181 ? 0.376 -19.474 -35.143 1.00 62.66 181 VAL A C 1
ATOM 1498 O O . VAL A 1 181 ? 1.125 -19.785 -34.215 1.00 62.66 181 VAL A O 1
ATOM 1501 N N . PHE A 1 182 ? -0.520 -20.319 -35.646 1.00 64.69 182 PHE A N 1
ATOM 1502 C CA . PHE A 1 182 ? -0.542 -21.736 -35.303 1.00 64.69 182 PHE A CA 1
ATOM 1503 C C . PHE A 1 182 ? 0.605 -22.432 -36.041 1.00 64.69 182 PHE A C 1
ATOM 1505 O O . PHE A 1 182 ? 0.582 -22.550 -37.262 1.00 64.69 182 PHE A O 1
ATOM 1512 N N . LEU A 1 183 ? 1.607 -22.915 -35.302 1.00 70.69 183 LEU A N 1
ATOM 1513 C CA . LEU A 1 183 ? 2.794 -23.589 -35.857 1.00 70.69 183 LEU A CA 1
ATOM 1514 C C . LEU A 1 183 ? 2.487 -24.939 -36.541 1.00 70.69 183 LEU A C 1
ATOM 1516 O O . LEU A 1 183 ? 3.398 -25.605 -37.023 1.00 70.69 183 LEU A O 1
ATOM 1520 N N . GLU A 1 184 ? 1.221 -25.356 -36.561 1.00 72.12 184 GLU A N 1
ATOM 1521 C CA . GLU A 1 184 ? 0.759 -26.608 -37.163 1.00 72.12 184 GLU A CA 1
ATOM 1522 C C . GLU A 1 184 ? 0.619 -26.518 -38.688 1.00 72.12 184 GLU A C 1
ATOM 1524 O O . GLU A 1 184 ? 0.722 -27.539 -39.365 1.00 72.12 184 GLU A O 1
ATOM 1529 N N . THR A 1 185 ? 0.414 -25.315 -39.244 1.00 68.75 185 THR A N 1
ATOM 1530 C CA . THR A 1 185 ? 0.260 -25.123 -40.695 1.00 68.75 185 THR A CA 1
ATOM 1531 C C . THR A 1 185 ? 1.400 -24.263 -41.226 1.00 68.75 185 THR A C 1
ATOM 1533 O O . THR A 1 185 ? 1.559 -23.109 -40.841 1.00 68.75 185 THR A O 1
ATOM 1536 N N . TYR A 1 186 ? 2.222 -24.850 -42.090 1.00 71.62 186 TYR A N 1
ATOM 1537 C CA . TYR A 1 186 ? 3.356 -24.184 -42.720 1.00 71.62 186 TYR A CA 1
ATOM 1538 C C . TYR A 1 186 ? 2.923 -23.546 -44.046 1.00 71.62 186 TYR A C 1
ATOM 1540 O O . TYR A 1 186 ? 2.495 -24.267 -44.947 1.00 71.62 186 TYR A O 1
ATOM 1548 N N . ASP A 1 187 ? 3.051 -22.220 -44.171 1.00 73.00 187 ASP A N 1
ATOM 1549 C CA . ASP A 1 187 ? 2.887 -21.504 -45.443 1.00 73.00 187 ASP A CA 1
ATOM 1550 C C . ASP A 1 187 ? 4.266 -21.147 -46.043 1.00 73.00 187 ASP A C 1
ATOM 1552 O O . ASP A 1 187 ? 4.944 -20.244 -45.536 1.00 73.00 187 ASP A O 1
ATOM 1556 N N . PRO A 1 188 ? 4.684 -21.812 -47.141 1.00 73.56 188 PRO A N 1
ATOM 1557 C CA . PRO A 1 188 ? 5.942 -21.518 -47.822 1.00 73.56 188 PRO A CA 1
ATOM 1558 C C . PRO A 1 188 ? 6.032 -20.097 -48.400 1.00 73.56 188 PRO A C 1
ATOM 1560 O O . PRO A 1 188 ? 7.141 -19.627 -48.653 1.00 73.56 188 PRO A O 1
ATOM 1563 N N . GLN A 1 189 ? 4.906 -19.414 -48.655 1.00 71.31 189 GLN A N 1
ATOM 1564 C CA . GLN A 1 189 ? 4.924 -18.027 -49.137 1.00 71.31 189 GLN A CA 1
ATOM 1565 C C . GLN A 1 189 ? 5.245 -17.028 -48.024 1.00 71.31 189 GLN A C 1
ATOM 1567 O O . GLN A 1 189 ? 5.807 -15.964 -48.292 1.00 71.31 189 GLN A O 1
ATOM 1572 N N . GLU A 1 190 ? 4.911 -17.361 -46.778 1.00 68.75 190 GLU A N 1
ATOM 1573 C CA . GLU A 1 190 ? 5.101 -16.476 -45.633 1.00 68.75 190 GLU A CA 1
ATOM 1574 C C . GLU A 1 190 ? 6.463 -16.680 -44.956 1.00 68.75 190 GLU A C 1
ATOM 1576 O O . GLU A 1 190 ? 7.102 -15.717 -44.517 1.00 68.75 190 GLU A O 1
ATOM 1581 N N . TYR A 1 191 ? 6.931 -17.924 -44.889 1.00 68.75 191 TYR A N 1
ATOM 1582 C CA . TYR A 1 191 ? 8.199 -18.273 -44.265 1.00 68.75 191 TYR A CA 1
ATOM 1583 C C . TYR A 1 191 ? 8.769 -19.529 -44.918 1.00 68.75 191 TYR A C 1
ATOM 1585 O O . TYR A 1 191 ? 8.132 -20.568 -44.866 1.00 68.75 191 TYR A O 1
ATOM 1593 N N . ASP A 1 192 ? 9.984 -19.458 -45.473 1.00 76.50 192 ASP A N 1
ATOM 1594 C CA . ASP A 1 192 ? 10.712 -20.639 -45.954 1.00 76.50 192 ASP A CA 1
ATOM 1595 C C . ASP A 1 192 ? 11.994 -20.873 -45.123 1.00 76.50 192 ASP A C 1
ATOM 1597 O O . ASP A 1 192 ? 12.963 -20.105 -45.235 1.00 76.50 192 ASP A O 1
ATOM 1601 N N . PRO A 1 193 ? 12.041 -21.924 -44.277 1.00 70.19 193 PRO A N 1
ATOM 1602 C CA . PRO A 1 193 ? 13.181 -22.229 -43.426 1.00 70.19 193 PRO A CA 1
ATOM 1603 C C . PRO A 1 193 ? 14.412 -22.657 -44.234 1.00 70.19 193 PRO A C 1
ATOM 1605 O O . PRO A 1 193 ? 15.540 -22.478 -43.764 1.00 70.19 193 PRO A O 1
ATOM 1608 N N . LEU A 1 194 ? 14.238 -23.186 -45.450 1.00 75.81 194 LEU A N 1
ATOM 1609 C CA . LEU A 1 194 ? 15.352 -23.593 -46.308 1.00 75.81 194 LEU A CA 1
ATOM 1610 C C . LEU A 1 194 ? 16.071 -22.363 -46.874 1.00 75.81 194 LEU A C 1
ATOM 1612 O O . LEU A 1 194 ? 17.302 -22.285 -46.833 1.00 75.81 194 LEU A O 1
ATOM 1616 N N . LEU A 1 195 ? 15.310 -21.356 -47.307 1.00 73.25 195 LEU A N 1
ATOM 1617 C CA . LEU A 1 195 ? 15.834 -20.071 -47.784 1.00 73.25 195 LEU A CA 1
ATOM 1618 C C . LEU A 1 195 ? 16.623 -19.315 -46.702 1.00 73.25 195 LEU A C 1
ATOM 1620 O O . LEU A 1 195 ? 17.651 -18.693 -46.996 1.00 73.25 195 LEU A O 1
ATOM 1624 N N . LEU A 1 196 ? 16.182 -19.382 -45.444 1.00 68.62 196 LEU A N 1
ATOM 1625 C CA . LEU A 1 196 ? 16.872 -18.742 -44.319 1.00 68.62 196 LEU A CA 1
ATOM 1626 C C . LEU A 1 196 ? 18.217 -19.396 -44.006 1.00 68.62 196 LEU A C 1
ATOM 1628 O O . LEU A 1 196 ? 19.210 -18.688 -43.810 1.00 68.62 196 LEU A O 1
ATOM 1632 N N . ASN A 1 197 ? 18.276 -20.729 -44.027 1.00 72.06 197 ASN A N 1
ATOM 1633 C CA . ASN A 1 197 ? 19.525 -21.457 -43.819 1.00 72.06 197 ASN A CA 1
ATOM 1634 C C . ASN A 1 197 ? 20.562 -21.131 -44.899 1.00 72.06 197 ASN A C 1
ATOM 1636 O O . ASN A 1 197 ? 21.728 -20.898 -44.576 1.00 72.06 197 ASN A O 1
ATOM 1640 N N . ILE A 1 198 ? 20.145 -21.033 -46.164 1.00 74.38 198 ILE A N 1
ATOM 1641 C CA . ILE A 1 198 ? 21.051 -20.692 -47.270 1.00 74.38 198 ILE A CA 1
ATOM 1642 C C . ILE A 1 198 ? 21.630 -19.283 -47.082 1.00 74.38 198 ILE A C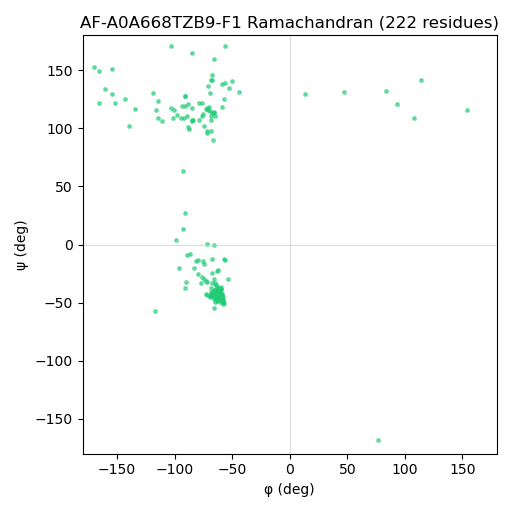 1
ATOM 1644 O O . ILE A 1 198 ? 22.847 -19.103 -47.159 1.00 74.38 198 ILE A O 1
ATOM 1648 N N . LYS A 1 199 ? 20.794 -18.283 -46.768 1.00 69.75 199 LYS A N 1
ATOM 1649 C CA . LYS A 1 199 ? 21.252 -16.899 -46.540 1.00 69.75 199 LYS A CA 1
ATOM 1650 C C . LYS A 1 199 ? 22.208 -16.786 -45.352 1.00 69.75 199 LYS A C 1
ATOM 1652 O O . LYS A 1 199 ? 23.225 -16.098 -45.445 1.00 69.75 199 LYS A O 1
ATOM 1657 N N . MET A 1 200 ? 21.917 -17.483 -44.253 1.00 67.88 200 MET A N 1
ATOM 1658 C CA . MET A 1 200 ? 22.774 -17.474 -43.066 1.00 67.88 200 MET A CA 1
ATOM 1659 C C . MET A 1 200 ? 24.143 -18.100 -43.358 1.00 67.88 200 MET A C 1
ATOM 1661 O O . MET A 1 200 ? 25.173 -17.534 -42.988 1.00 67.88 200 MET A O 1
ATOM 1665 N N . GLN A 1 201 ? 24.176 -19.220 -44.088 1.00 68.62 201 GLN A N 1
ATOM 1666 C CA . GLN A 1 201 ? 25.436 -19.843 -44.492 1.00 68.62 201 GLN A CA 1
ATOM 1667 C C . GLN A 1 201 ? 26.250 -18.960 -45.440 1.00 68.62 201 GLN A C 1
ATOM 1669 O O . GLN A 1 201 ? 27.465 -18.855 -45.278 1.00 68.62 201 GLN A O 1
ATOM 1674 N N . GLN A 1 202 ? 25.608 -18.260 -46.378 1.00 68.31 202 GLN A N 1
ATOM 1675 C CA . GLN A 1 202 ? 26.312 -17.331 -47.266 1.00 68.31 202 GLN A CA 1
ATOM 1676 C C . GLN A 1 202 ? 26.944 -16.153 -46.513 1.00 68.31 202 GLN A C 1
ATOM 1678 O O . GLN A 1 202 ? 28.091 -15.802 -46.794 1.00 68.31 202 GLN A O 1
ATOM 1683 N N . GLY A 1 203 ? 26.265 -15.593 -45.506 1.00 69.50 203 GLY A N 1
ATOM 1684 C CA . GLY A 1 203 ? 26.841 -14.546 -44.655 1.00 69.50 203 GLY A CA 1
ATOM 1685 C C . GLY A 1 203 ? 28.064 -15.024 -43.861 1.00 69.50 203 GLY A C 1
ATOM 1686 O O . GLY A 1 203 ? 29.095 -14.346 -43.823 1.00 69.50 203 GLY A O 1
ATOM 1687 N N . ILE A 1 204 ? 27.988 -16.227 -43.279 1.00 70.38 204 ILE A N 1
ATOM 1688 C CA . ILE A 1 204 ? 29.101 -16.847 -42.538 1.00 70.38 204 ILE A CA 1
ATOM 1689 C C . ILE A 1 204 ? 30.290 -17.108 -43.470 1.00 70.38 204 ILE A C 1
ATOM 1691 O O . ILE A 1 204 ? 31.432 -16.802 -43.123 1.00 70.38 204 ILE A O 1
ATOM 1695 N N . ASN A 1 205 ? 30.028 -17.624 -44.671 1.00 69.75 205 ASN A N 1
ATOM 1696 C CA . ASN A 1 205 ? 31.059 -17.907 -45.664 1.00 69.75 205 ASN A CA 1
ATOM 1697 C C . ASN A 1 205 ? 31.736 -16.624 -46.169 1.00 69.75 205 ASN A C 1
ATOM 1699 O O . ASN A 1 205 ? 32.961 -16.591 -46.267 1.00 69.75 205 ASN A O 1
ATOM 1703 N N . SER A 1 206 ? 30.979 -15.546 -46.400 1.00 65.94 206 SER A N 1
ATOM 1704 C CA . SER A 1 206 ? 31.538 -14.243 -46.793 1.00 65.94 206 SER A CA 1
ATOM 1705 C C . SER A 1 206 ? 32.405 -13.627 -45.685 1.00 65.94 206 SER A C 1
ATOM 1707 O O . SER A 1 206 ? 33.504 -13.137 -45.947 1.00 65.94 206 SER A O 1
ATOM 1709 N N . THR A 1 207 ? 31.975 -13.735 -44.423 1.00 69.88 207 THR A N 1
ATOM 1710 C CA . THR A 1 207 ? 32.739 -13.222 -43.272 1.00 69.88 207 THR A CA 1
ATOM 1711 C C . THR A 1 207 ? 34.044 -13.997 -43.086 1.00 69.88 207 THR A C 1
ATOM 1713 O O . THR A 1 207 ? 35.103 -13.404 -42.886 1.00 69.88 207 THR A O 1
ATOM 1716 N N . ARG A 1 208 ? 33.997 -15.329 -43.233 1.00 68.7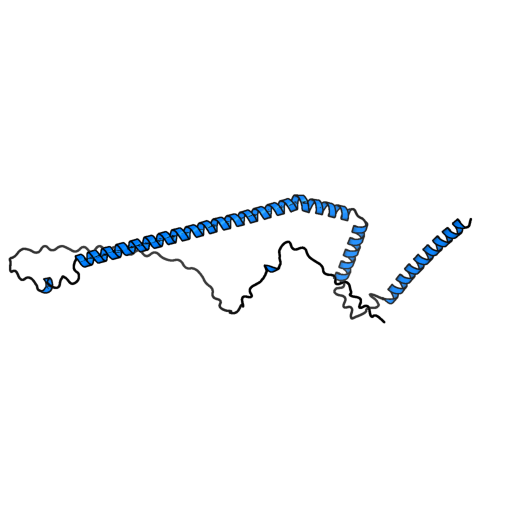5 208 ARG A N 1
ATOM 1717 C CA . ARG A 1 208 ? 35.189 -16.190 -43.225 1.00 68.75 208 ARG A CA 1
ATOM 1718 C C . ARG A 1 208 ? 36.157 -15.846 -44.355 1.00 68.75 208 ARG A C 1
ATOM 1720 O O . ARG A 1 208 ? 37.355 -15.779 -44.113 1.00 68.75 208 ARG A O 1
ATOM 1727 N N . GLN A 1 209 ? 35.662 -15.596 -45.567 1.00 69.56 209 GLN A N 1
ATOM 1728 C CA . GLN A 1 209 ? 36.511 -15.193 -46.694 1.00 69.56 209 GLN A CA 1
ATOM 1729 C C . GLN A 1 209 ? 37.216 -13.857 -46.443 1.00 69.56 209 GLN A C 1
ATOM 1731 O O . GLN A 1 209 ? 38.397 -13.733 -46.756 1.00 69.56 209 GLN A O 1
ATOM 1736 N N . LYS A 1 210 ? 36.525 -12.886 -45.836 1.00 72.62 210 LYS A N 1
ATOM 1737 C CA . LYS A 1 210 ? 37.100 -11.577 -45.510 1.00 72.62 210 LYS A CA 1
ATOM 1738 C C . LYS A 1 210 ? 38.218 -11.678 -44.466 1.00 72.62 210 LYS A C 1
ATOM 1740 O O . LYS A 1 210 ? 39.307 -11.167 -44.702 1.00 72.62 210 LYS A O 1
ATOM 1745 N N . LEU A 1 211 ? 37.988 -12.421 -43.382 1.00 72.62 211 LEU A N 1
ATOM 1746 C CA . LEU A 1 211 ? 38.998 -12.662 -42.343 1.00 72.62 211 LEU A CA 1
ATOM 1747 C C . LEU A 1 211 ? 40.210 -13.426 -42.892 1.00 72.62 211 LEU A C 1
ATOM 1749 O O . LEU A 1 211 ? 41.348 -13.058 -42.622 1.00 72.62 211 LEU A O 1
ATOM 1753 N N . ASN A 1 212 ? 39.980 -14.447 -43.721 1.00 69.62 212 ASN A N 1
ATOM 1754 C CA . ASN A 1 212 ? 41.059 -15.197 -44.367 1.00 69.62 212 ASN A CA 1
ATOM 1755 C C . ASN A 1 212 ? 41.864 -14.337 -45.358 1.00 69.62 212 ASN A C 1
ATOM 1757 O O . ASN A 1 212 ? 43.045 -14.599 -45.574 1.00 69.62 212 ASN A O 1
ATOM 1761 N N . GLY A 1 213 ? 41.239 -13.332 -45.979 1.00 71.00 213 GLY A N 1
ATOM 1762 C CA . GLY A 1 213 ? 41.924 -12.337 -46.802 1.00 71.00 213 GLY A CA 1
ATOM 1763 C C . GLY A 1 213 ? 42.798 -11.399 -45.968 1.00 71.00 213 GLY A C 1
ATOM 1764 O O . GLY A 1 213 ? 43.956 -11.190 -46.310 1.00 71.00 213 GLY A O 1
ATOM 1765 N N . GLU A 1 214 ? 42.278 -10.895 -44.848 1.00 68.31 214 GLU A N 1
ATOM 1766 C CA . GLU A 1 214 ? 43.013 -10.019 -43.923 1.00 68.31 214 GLU A CA 1
ATOM 1767 C C . GLU A 1 214 ? 44.211 -10.737 -43.275 1.00 68.31 214 GLU A C 1
ATOM 1769 O O . GLU A 1 214 ? 45.305 -10.181 -43.237 1.00 68.31 214 GLU A O 1
ATOM 1774 N N . LEU A 1 215 ? 44.055 -12.003 -42.871 1.00 66.62 215 LEU A N 1
ATOM 1775 C CA . LEU A 1 215 ? 45.148 -12.843 -42.356 1.00 66.62 215 LEU A CA 1
ATOM 1776 C C . LEU A 1 215 ? 46.270 -13.048 -43.388 1.00 66.62 215 LEU A C 1
ATOM 1778 O O . LEU A 1 215 ? 47.438 -12.883 -43.057 1.00 66.62 215 LEU A O 1
ATOM 1782 N N . LYS A 1 216 ? 45.932 -13.301 -44.660 1.00 67.44 216 LYS A N 1
ATOM 1783 C CA . LYS A 1 216 ? 46.934 -13.418 -45.737 1.00 67.44 216 LYS A CA 1
ATOM 1784 C C . LYS A 1 216 ? 47.694 -12.117 -45.992 1.00 67.44 216 LYS A C 1
ATOM 1786 O O . LYS A 1 216 ? 48.868 -12.161 -46.343 1.00 67.44 216 LYS A O 1
ATOM 1791 N N . VAL A 1 217 ? 47.034 -10.967 -45.844 1.00 63.97 217 VAL A N 1
ATOM 1792 C CA . VAL A 1 217 ? 47.677 -9.649 -45.977 1.00 63.97 217 VAL A CA 1
ATOM 1793 C C . VAL A 1 217 ? 48.656 -9.403 -44.827 1.00 63.97 217 VAL A C 1
ATOM 1795 O O . VAL A 1 217 ? 49.731 -8.857 -45.059 1.00 63.97 217 VAL A O 1
ATOM 1798 N N . ILE A 1 218 ? 48.317 -9.845 -43.614 1.00 64.88 218 ILE A N 1
ATOM 1799 C CA . ILE A 1 218 ? 49.195 -9.760 -42.440 1.00 64.88 218 ILE A CA 1
ATOM 1800 C C . ILE A 1 218 ? 50.406 -10.696 -42.600 1.00 64.88 218 ILE A C 1
ATOM 1802 O O . ILE A 1 218 ? 51.534 -10.260 -42.385 1.00 64.88 218 ILE A O 1
ATOM 1806 N N . ASP A 1 219 ? 50.207 -11.933 -43.062 1.00 61.34 219 ASP A N 1
ATOM 1807 C CA . ASP A 1 219 ? 51.297 -12.897 -43.292 1.00 61.34 219 ASP A CA 1
ATOM 1808 C C . ASP A 1 219 ? 52.278 -12.437 -44.392 1.00 61.34 219 ASP A C 1
ATOM 1810 O O . ASP A 1 219 ? 53.489 -12.648 -44.286 1.00 61.34 219 ASP A O 1
ATOM 1814 N N . LEU A 1 220 ? 51.776 -11.755 -45.432 1.00 64.94 220 LEU A N 1
ATOM 1815 C CA . LEU A 1 220 ? 52.601 -11.126 -46.474 1.00 64.94 220 LEU A CA 1
ATOM 1816 C C . LEU A 1 220 ? 53.424 -9.942 -45.943 1.00 64.94 220 LEU A C 1
ATOM 1818 O O . LEU A 1 220 ? 54.540 -9.730 -46.406 1.00 64.94 220 LEU A O 1
ATOM 1822 N N . TRP A 1 221 ? 52.898 -9.195 -44.969 1.00 54.31 221 TRP A N 1
ATOM 1823 C CA . TRP A 1 221 ? 53.601 -8.082 -44.320 1.00 54.31 221 TRP A CA 1
ATOM 1824 C C . TRP A 1 221 ? 54.688 -8.536 -43.341 1.00 54.31 221 TRP A C 1
ATOM 1826 O O . TRP A 1 221 ? 55.666 -7.825 -43.154 1.00 54.31 221 TRP A O 1
ATOM 1836 N N . VAL A 1 222 ? 54.529 -9.706 -42.720 1.00 65.12 222 VAL A N 1
ATOM 1837 C CA . VAL A 1 222 ? 55.511 -10.286 -41.783 1.00 65.12 222 VAL A CA 1
ATOM 1838 C C . VAL A 1 222 ? 56.660 -11.006 -42.514 1.00 65.12 222 VAL A C 1
ATOM 1840 O O . VAL A 1 222 ? 57.688 -11.296 -41.909 1.00 65.12 222 VAL A O 1
ATOM 1843 N N . SER A 1 223 ? 56.507 -11.277 -43.815 1.00 59.53 223 SER A N 1
ATOM 1844 C CA . SER A 1 223 ? 57.491 -11.998 -44.640 1.00 59.53 223 SER A CA 1
ATOM 1845 C C . SER A 1 223 ? 58.396 -11.092 -45.500 1.00 59.53 223 SER A C 1
ATOM 1847 O O . SER A 1 223 ? 59.182 -11.620 -46.290 1.00 59.53 223 SER A O 1
ATOM 1849 N N . LEU A 1 224 ? 58.276 -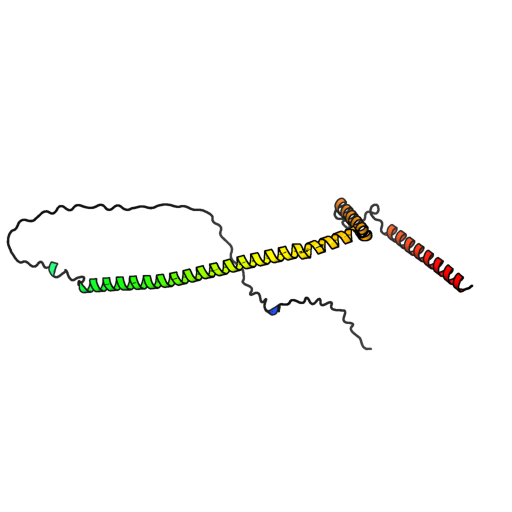9.762 -45.377 1.00 51.72 224 LEU A N 1
ATOM 1850 C CA . LEU A 1 224 ? 59.172 -8.751 -45.969 1.00 51.72 224 LEU A CA 1
ATOM 1851 C C . LEU A 1 224 ? 60.153 -8.218 -44.917 1.00 51.72 224 LEU A C 1
ATOM 1853 O O . LEU A 1 224 ? 61.317 -7.965 -45.298 1.00 51.72 224 LEU A O 1
#

Radius of gyration: 50.53 Å; Cα contacts (8 Å, |Δi|>4): 12; chains: 1; bounding box: 134×64×119 Å

Solvent-accessible surface area (backbone atoms only — not comparable to full-atom values): 14563 Å² total; per-residue (Å²): 139,85,85,80,82,82,79,75,87,79,85,76,84,82,77,90,64,99,63,76,70,86,75,71,72,80,80,89,75,87,86,84,88,85,87,80,91,86,85,86,82,90,83,87,87,77,91,80,88,82,84,86,83,84,80,87,77,83,85,80,85,83,80,90,82,84,91,78,95,70,84,57,77,70,66,79,65,62,65,86,64,45,72,67,57,55,52,50,51,54,49,48,55,51,51,52,53,48,53,54,49,54,52,52,49,55,51,50,54,53,53,50,52,52,53,53,50,51,49,52,52,52,54,49,52,52,50,51,51,51,52,52,52,51,50,52,50,50,46,41,63,72,48,47,48,57,50,52,49,51,51,52,51,49,48,73,66,37,65,70,49,48,54,51,50,52,53,50,52,51,49,51,50,52,45,66,74,71,46,87,80,62,90,87,66,86,50,70,90,83,55,51,73,68,62,51,53,53,54,52,51,50,52,53,50,52,54,49,52,51,53,58,48,53,51,51,54,50,56,58,63,74,74,110

pLDDT: mean 71.39, std 22.96, range [28.72, 98.62]

Mean predicted aligned error: 21.97 Å

Organism: Oreochromis aureus (NCBI:txid47969)

InterPro domains:
  IPR040046 Protein FAM228 [PF28229] (92-200)
  IPR040046 Protein FAM228 [PTHR28584] (34-208)

Foldseek 3Di:
DDDDDDDDDPPDDDDDDVDDCVVPPDDDDDDDDDDDDDDDDDDDDDDDDDDDDDDDDDDDDDDDDDDDDDPDPVVVVPVPPPPVNVVVVVVVVVVVVVVVVVVVVVVVVVVVVVVVVVVVVVVVVVVVVVVVVVVVVVCCVPPVVVVVVVVVVVCVVDPVSVVVVVVVVVVVVVCVVVDDDDPPDDDCVVDDPVVVVVVVVVVVVVVVVVVVVVVVVVVVVVVD